Protein AF-A0A9D2JT00-F1 (afdb_monomer_lite)

Secondary structure (DSSP, 8-state):
-HHHHHHHHHHHHHHHHTTT-HHHHHHHHHH-HHHHHHHHHH--SHHHHHHHHHHHHHHHHHHHHHHHHHHHHHHHHHHHHHHHHHSHHHHHHHHHHHHSSSEEHHHHHHHTT--HHHHHHHHHHHHHTTSEEEEEETTEEEEEE-HHHHHHHHHHHTTSSS--S---HHHHHHHHHHHHHHGGGTTS-TT------S-S---------S--------HHHHHHHHHHHHT----

InterPro domains:
  IPR011991 ArsR-like helix-turn-helix domain [cd00090] (92-150)
  IPR036388 Winged helix-like DNA-binding domain superfamily [G3DSA:1.10.10.10] (82-151)
  IPR036390 Winged helix DNA-binding domain superfamily [SSF46785] (91-153)

Structure (mmCIF, N/CA/C/O backbone):
data_AF-A0A9D2JT00-F1
#
_entry.id   AF-A0A9D2JT00-F1
#
loop_
_atom_site.group_PDB
_atom_site.id
_atom_site.type_symbol
_atom_site.label_atom_id
_atom_site.label_alt_id
_atom_site.label_comp_id
_atom_site.label_asym_id
_atom_site.label_entity_id
_atom_site.label_seq_id
_atom_site.pdbx_PDB_ins_code
_atom_site.Cartn_x
_atom_site.Cartn_y
_atom_site.Cartn_z
_atom_site.occupancy
_atom_site.B_iso_or_equiv
_atom_site.auth_seq_id
_atom_site.auth_comp_id
_atom_site.auth_asym_id
_atom_site.auth_atom_id
_atom_site.pdbx_PDB_model_num
ATOM 1 N N . ASP A 1 1 ? 2.871 -7.002 -32.795 1.00 60.91 1 ASP A N 1
ATOM 2 C CA . ASP A 1 1 ? 2.691 -7.939 -31.663 1.00 60.91 1 ASP A CA 1
ATOM 3 C C . ASP A 1 1 ? 3.996 -8.416 -31.039 1.00 60.91 1 ASP A C 1
ATOM 5 O O . ASP A 1 1 ? 4.203 -8.125 -29.871 1.00 60.91 1 ASP A O 1
ATOM 9 N N . PHE A 1 2 ? 4.916 -9.043 -31.784 1.00 59.34 2 PHE A N 1
ATOM 10 C CA . PHE A 1 2 ? 6.193 -9.544 -31.235 1.00 59.34 2 PHE A CA 1
ATOM 11 C C . PHE A 1 2 ? 7.007 -8.492 -30.451 1.00 59.34 2 PHE A C 1
ATOM 13 O O . PHE A 1 2 ? 7.292 -8.692 -29.275 1.00 59.34 2 PHE A O 1
ATOM 20 N N . LEU A 1 3 ? 7.302 -7.334 -31.057 1.00 54.84 3 LEU A N 1
ATOM 21 C CA . LEU A 1 3 ? 8.053 -6.250 -30.399 1.00 54.84 3 LEU A CA 1
ATOM 22 C C . LEU A 1 3 ? 7.378 -5.746 -29.117 1.00 54.84 3 LEU A C 1
ATOM 24 O O . LEU A 1 3 ? 8.053 -5.416 -28.149 1.00 54.84 3 LEU A O 1
ATOM 28 N N . HIS A 1 4 ? 6.046 -5.717 -29.090 1.00 63.31 4 HIS A N 1
ATOM 29 C CA . HIS A 1 4 ? 5.298 -5.277 -27.918 1.00 63.31 4 HIS A CA 1
ATOM 30 C C . HIS A 1 4 ? 5.413 -6.291 -26.769 1.00 63.31 4 HIS A C 1
ATOM 32 O O . HIS A 1 4 ? 5.614 -5.898 -25.621 1.00 63.31 4 HIS A O 1
ATOM 38 N N . THR A 1 5 ? 5.317 -7.592 -27.059 1.00 67.50 5 THR A N 1
ATOM 39 C CA . THR A 1 5 ? 5.496 -8.655 -26.056 1.00 67.50 5 THR A CA 1
ATOM 40 C C . THR A 1 5 ? 6.910 -8.648 -25.487 1.00 67.50 5 THR A C 1
ATOM 42 O O . THR A 1 5 ? 7.077 -8.651 -24.270 1.00 67.50 5 THR A O 1
ATOM 45 N N . VAL A 1 6 ? 7.920 -8.541 -26.352 1.00 61.72 6 VAL A N 1
ATOM 46 C CA . VAL A 1 6 ? 9.323 -8.544 -25.924 1.00 61.72 6 VAL A CA 1
ATOM 47 C C . VAL A 1 6 ? 9.677 -7.280 -25.132 1.00 61.72 6 VAL A C 1
ATOM 49 O O . VAL A 1 6 ? 10.315 -7.370 -24.083 1.00 61.72 6 VAL A O 1
ATOM 52 N N . ASN A 1 7 ? 9.183 -6.106 -25.547 1.00 65.50 7 ASN A N 1
ATOM 53 C CA . ASN A 1 7 ? 9.337 -4.875 -24.765 1.00 65.50 7 ASN A CA 1
ATOM 54 C C . ASN A 1 7 ? 8.684 -4.998 -23.386 1.00 65.50 7 ASN A C 1
ATOM 56 O O . ASN A 1 7 ? 9.246 -4.538 -22.395 1.00 65.50 7 ASN A O 1
ATOM 60 N N . LYS A 1 8 ? 7.516 -5.641 -23.298 1.00 72.31 8 LYS A N 1
ATOM 61 C CA . LYS A 1 8 ? 6.810 -5.841 -22.030 1.00 72.31 8 LYS A CA 1
ATOM 62 C C . LYS A 1 8 ? 7.596 -6.739 -21.070 1.00 72.31 8 LYS A C 1
ATOM 64 O O . LYS A 1 8 ? 7.712 -6.390 -19.899 1.00 72.31 8 LYS A O 1
ATOM 69 N N . GLU A 1 9 ? 8.143 -7.855 -21.544 1.00 70.25 9 GLU A N 1
ATOM 70 C CA . GLU A 1 9 ? 8.966 -8.760 -20.724 1.00 70.25 9 GLU A CA 1
ATOM 71 C C . GLU A 1 9 ? 10.263 -8.090 -20.262 1.00 70.25 9 GLU A C 1
ATOM 73 O O . GLU A 1 9 ? 10.610 -8.147 -19.082 1.00 70.25 9 GLU A O 1
ATOM 78 N N . HIS A 1 10 ? 10.940 -7.373 -21.162 1.00 68.50 10 HIS A N 1
ATOM 79 C CA . HIS A 1 10 ? 12.164 -6.654 -20.820 1.00 68.50 10 HIS A CA 1
ATOM 80 C C . HIS A 1 10 ? 11.908 -5.527 -19.808 1.00 68.50 10 HIS A C 1
ATOM 82 O O . HIS A 1 10 ? 12.679 -5.354 -18.863 1.00 68.50 10 HIS A O 1
ATOM 88 N N . LEU A 1 11 ? 10.787 -4.807 -19.942 1.00 67.62 11 LEU A N 1
ATOM 89 C CA . LEU A 1 11 ? 10.364 -3.807 -18.963 1.00 67.62 11 LEU A CA 1
ATOM 90 C C . LEU A 1 11 ? 10.101 -4.431 -17.591 1.00 67.62 11 LEU A C 1
ATOM 92 O O . LEU A 1 11 ? 10.525 -3.855 -16.593 1.00 67.62 11 LEU A O 1
ATOM 96 N N . ILE A 1 12 ? 9.450 -5.597 -17.511 1.00 71.81 12 ILE A N 1
ATOM 97 C CA . ILE A 1 12 ? 9.218 -6.292 -16.232 1.00 71.81 12 ILE A CA 1
ATOM 98 C C . ILE A 1 12 ? 10.555 -6.603 -15.546 1.00 71.81 12 ILE A C 1
ATOM 100 O O . ILE A 1 12 ? 10.749 -6.170 -14.408 1.00 71.81 12 ILE A O 1
ATOM 104 N N . ASN A 1 13 ? 11.499 -7.218 -16.266 1.00 68.50 13 ASN A N 1
ATOM 105 C CA . ASN A 1 13 ? 12.828 -7.552 -15.740 1.00 68.50 13 ASN A CA 1
ATOM 106 C C . ASN A 1 13 ? 13.602 -6.308 -15.273 1.00 68.50 13 ASN A C 1
ATOM 108 O O . ASN A 1 13 ? 14.141 -6.283 -14.166 1.00 68.50 13 ASN A O 1
ATOM 112 N N . LEU A 1 14 ? 13.594 -5.230 -16.067 1.00 65.62 14 LEU A N 1
ATOM 113 C CA . LEU A 1 14 ? 14.205 -3.953 -15.676 1.00 65.62 14 LEU A CA 1
ATOM 114 C C . LEU A 1 14 ? 13.556 -3.366 -14.419 1.00 65.62 14 LEU A C 1
ATOM 116 O O . LEU A 1 14 ? 14.241 -2.762 -13.596 1.00 65.62 14 LEU A O 1
ATOM 120 N N . THR A 1 15 ? 12.240 -3.530 -14.253 1.00 67.25 15 THR A N 1
ATOM 121 C CA . THR A 1 15 ? 11.525 -3.001 -13.083 1.00 67.25 15 THR A CA 1
ATOM 122 C C . THR A 1 15 ? 11.839 -3.796 -11.811 1.00 67.25 15 THR A C 1
ATOM 124 O O . THR A 1 15 ? 11.839 -3.213 -10.724 1.00 67.25 15 THR A O 1
ATOM 127 N N . GLU A 1 16 ? 12.091 -5.101 -11.922 1.00 69.38 16 GLU A N 1
ATOM 128 C CA . GLU A 1 16 ? 12.477 -5.971 -10.802 1.00 69.38 16 GLU A CA 1
ATOM 129 C C . GLU A 1 16 ? 13.920 -5.702 -10.352 1.00 69.38 16 GLU A C 1
ATOM 131 O O . GLU A 1 16 ? 14.162 -5.489 -9.161 1.00 69.38 16 GLU A O 1
ATOM 136 N N . ASN A 1 17 ? 14.852 -5.565 -11.302 1.00 64.88 17 ASN A N 1
ATOM 137 C CA . ASN A 1 17 ? 16.257 -5.234 -11.025 1.00 64.88 17 ASN A CA 1
ATOM 138 C C . ASN A 1 17 ? 16.448 -3.792 -10.511 1.00 64.88 17 ASN A C 1
ATOM 140 O O . ASN A 1 17 ? 17.430 -3.478 -9.835 1.00 64.88 17 ASN A O 1
ATOM 144 N N . PHE A 1 18 ? 15.483 -2.900 -10.759 1.00 66.62 18 PHE A N 1
ATOM 145 C CA . PHE A 1 18 ? 15.552 -1.492 -10.352 1.00 66.62 18 PHE A CA 1
ATOM 146 C C . PHE A 1 18 ? 15.630 -1.280 -8.837 1.00 66.62 18 PHE A C 1
ATOM 148 O O . PHE A 1 18 ? 16.186 -0.281 -8.378 1.00 66.62 18 PHE A O 1
ATOM 155 N N . HIS A 1 19 ? 15.033 -2.174 -8.042 1.00 60.19 19 HIS A N 1
ATOM 156 C CA . HIS A 1 19 ? 14.960 -1.995 -6.588 1.00 60.19 19 HIS A CA 1
ATOM 157 C C . HIS A 1 19 ? 16.325 -2.070 -5.896 1.00 60.19 19 HIS A C 1
ATOM 159 O O . HIS A 1 19 ? 16.461 -1.560 -4.785 1.00 60.19 19 HIS A O 1
ATOM 165 N N . THR A 1 20 ? 17.332 -2.657 -6.543 1.00 64.56 20 THR A N 1
ATOM 166 C CA . THR A 1 20 ? 18.634 -2.925 -5.924 1.00 64.56 20 THR A CA 1
ATOM 167 C C . THR A 1 20 ? 19.754 -2.021 -6.439 1.00 64.56 20 THR A C 1
ATOM 169 O O . THR A 1 20 ? 20.689 -1.762 -5.682 1.00 64.56 20 THR A O 1
ATOM 172 N N . ASN A 1 21 ? 19.694 -1.494 -7.674 1.00 67.00 21 ASN A N 1
ATOM 173 C CA . ASN A 1 21 ? 20.822 -0.735 -8.233 1.00 67.00 21 ASN A CA 1
ATOM 174 C C . ASN A 1 21 ? 20.453 0.286 -9.335 1.00 67.00 21 ASN A C 1
ATOM 176 O O . ASN A 1 21 ? 20.594 0.028 -10.529 1.00 67.00 21 ASN A O 1
ATOM 180 N N . ILE A 1 22 ? 20.083 1.509 -8.936 1.00 63.66 22 ILE A N 1
ATOM 181 C CA . ILE A 1 22 ? 19.775 2.624 -9.861 1.00 63.66 22 ILE A CA 1
ATOM 182 C C . ILE A 1 22 ? 20.960 2.963 -10.787 1.00 63.66 22 ILE A C 1
ATOM 184 O O . ILE A 1 22 ? 20.756 3.349 -11.937 1.00 63.66 22 ILE A O 1
ATOM 188 N N . LYS A 1 23 ? 22.206 2.814 -10.311 1.00 64.50 23 LYS A N 1
ATOM 189 C CA . LYS A 1 23 ? 23.409 3.105 -11.112 1.00 64.50 23 LYS A CA 1
ATOM 190 C C . LYS A 1 23 ? 23.682 2.019 -12.159 1.00 64.50 23 LYS A C 1
ATOM 192 O O . LYS A 1 23 ? 24.171 2.337 -13.238 1.00 64.50 23 LYS A O 1
ATOM 197 N N . GLY A 1 24 ? 23.325 0.768 -11.862 1.00 62.81 24 GLY A N 1
ATOM 198 C CA . GLY A 1 24 ? 23.448 -0.367 -12.780 1.00 62.81 24 GLY A CA 1
ATOM 199 C C . GLY A 1 24 ? 22.493 -0.294 -13.970 1.00 62.81 24 GLY A C 1
ATOM 200 O O . GLY A 1 24 ? 22.832 -0.759 -15.049 1.00 62.81 24 GLY A O 1
ATOM 201 N N . LEU A 1 25 ? 21.349 0.376 -13.820 1.00 62.09 25 LEU A N 1
ATOM 202 C CA . LEU A 1 25 ? 20.333 0.445 -14.869 1.00 62.09 25 LEU A CA 1
ATOM 203 C C . LEU A 1 25 ? 20.826 1.117 -16.155 1.00 62.09 25 LEU A C 1
ATOM 205 O O . LEU A 1 25 ? 20.521 0.655 -17.246 1.00 62.09 25 LEU A O 1
ATOM 209 N N . ASN A 1 26 ? 21.574 2.217 -16.049 1.00 60.50 26 ASN A N 1
ATOM 210 C CA . ASN A 1 26 ? 22.057 2.913 -17.244 1.00 60.50 26 ASN A CA 1
ATOM 211 C C . ASN A 1 26 ? 23.082 2.046 -17.995 1.00 60.50 26 ASN A C 1
ATOM 213 O O . ASN A 1 26 ? 23.119 2.042 -19.220 1.00 60.50 26 ASN A O 1
ATOM 217 N N . VAL A 1 27 ? 23.852 1.248 -17.249 1.00 64.62 27 VAL A N 1
ATOM 218 C CA . VAL A 1 27 ? 24.787 0.260 -17.793 1.00 64.62 27 VAL A CA 1
ATOM 219 C C . VAL A 1 27 ? 24.024 -0.896 -18.442 1.00 64.62 27 VAL A C 1
ATOM 221 O O . VAL A 1 27 ? 24.349 -1.279 -19.554 1.00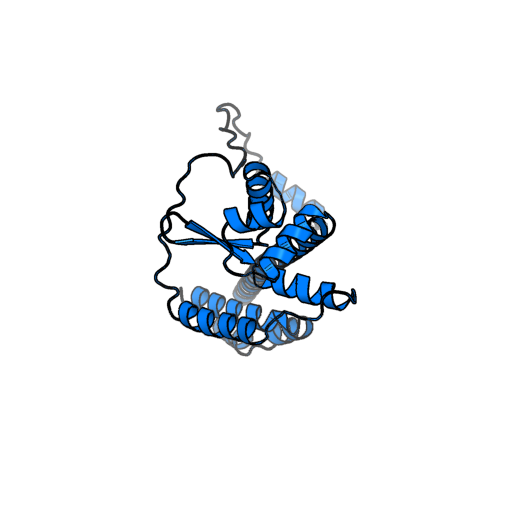 64.62 27 VAL A O 1
ATOM 224 N N . GLU A 1 28 ? 22.972 -1.414 -17.813 1.00 66.06 28 GLU A N 1
ATOM 225 C CA . GLU A 1 28 ? 22.178 -2.540 -18.324 1.00 66.06 28 GLU A CA 1
ATOM 226 C C . GLU A 1 28 ? 21.312 -2.146 -19.537 1.00 66.06 28 GLU A C 1
ATOM 228 O O . GLU A 1 28 ? 21.230 -2.888 -20.512 1.00 66.06 28 GLU A O 1
ATOM 233 N N . LEU A 1 29 ? 20.757 -0.930 -19.551 1.00 65.50 29 LEU A N 1
ATOM 234 C CA . LEU A 1 29 ? 20.039 -0.363 -20.699 1.00 65.50 29 LEU A CA 1
ATOM 235 C C . LEU A 1 29 ? 20.951 -0.092 -21.900 1.00 65.50 29 LEU A C 1
ATOM 237 O O . LEU A 1 29 ? 20.481 -0.131 -23.037 1.00 65.50 29 LEU A O 1
ATOM 241 N N . GLN A 1 30 ? 22.229 0.220 -21.665 1.00 64.62 30 GLN A N 1
ATOM 242 C CA . GLN A 1 30 ? 23.202 0.436 -22.740 1.00 64.62 30 GLN A CA 1
ATOM 243 C C . GLN A 1 30 ? 23.913 -0.848 -23.177 1.00 64.62 30 GLN A C 1
ATOM 245 O O . GLN A 1 30 ? 24.252 -0.961 -24.351 1.00 64.62 30 GLN A O 1
ATOM 250 N N . ASN A 1 31 ? 24.074 -1.822 -22.279 1.00 66.44 31 ASN A N 1
ATOM 251 C CA . ASN A 1 31 ? 24.839 -3.045 -22.527 1.00 66.44 31 ASN A CA 1
ATOM 252 C C . ASN A 1 31 ? 23.977 -4.297 -22.690 1.00 66.44 31 ASN A C 1
ATOM 254 O O . ASN A 1 31 ? 24.534 -5.388 -22.827 1.00 66.44 31 ASN A O 1
ATOM 258 N N . SER A 1 32 ? 22.643 -4.206 -22.649 1.00 75.44 32 SER A N 1
ATOM 259 C CA . SER A 1 32 ? 21.850 -5.401 -22.924 1.00 75.44 32 SER A CA 1
ATOM 260 C C . SER A 1 32 ? 22.099 -5.819 -24.373 1.00 75.44 32 SER A C 1
ATOM 262 O O . SER A 1 32 ? 21.774 -5.099 -25.319 1.00 75.44 32 SER A O 1
ATOM 264 N N . ALA A 1 33 ? 22.673 -7.013 -24.540 1.00 75.44 33 ALA A N 1
ATOM 265 C CA . ALA A 1 33 ? 22.895 -7.628 -25.847 1.00 75.44 33 ALA A CA 1
ATOM 266 C C . ALA A 1 33 ? 21.600 -7.673 -26.675 1.00 75.44 33 ALA A C 1
ATOM 268 O O . ALA A 1 33 ? 21.619 -7.663 -27.897 1.00 75.44 33 ALA A O 1
ATOM 269 N N . PHE A 1 34 ? 20.449 -7.670 -26.001 1.00 76.75 34 PHE A N 1
ATOM 270 C CA . PHE A 1 34 ? 19.147 -7.558 -26.630 1.00 76.75 34 PHE A CA 1
ATOM 271 C C . PHE A 1 34 ? 18.947 -6.228 -27.380 1.00 76.75 34 PHE A C 1
ATOM 273 O O . PHE A 1 34 ? 18.552 -6.241 -28.544 1.00 76.75 34 PHE A O 1
ATOM 280 N N . VAL A 1 35 ? 19.234 -5.087 -26.745 1.00 77.06 35 VAL A N 1
ATOM 281 C CA . VAL A 1 35 ? 19.047 -3.751 -27.335 1.00 77.06 35 VAL A CA 1
ATOM 282 C C . VAL A 1 35 ? 20.032 -3.519 -28.485 1.00 77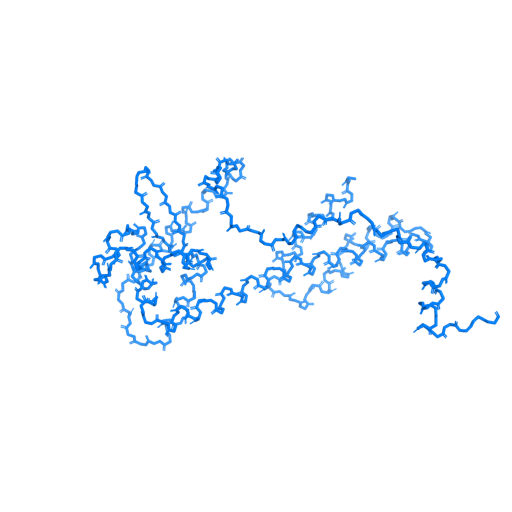.06 35 VAL A C 1
ATOM 284 O O . VAL A 1 35 ? 19.638 -2.971 -29.515 1.00 77.06 35 VAL A O 1
ATOM 287 N N . SER A 1 36 ? 21.278 -3.989 -28.358 1.00 80.56 36 SER A N 1
ATOM 288 C CA . SER A 1 36 ? 22.250 -3.931 -29.459 1.00 80.56 36 SER A CA 1
ATOM 289 C C . SER A 1 36 ? 21.839 -4.829 -30.629 1.00 80.56 36 SER A C 1
ATOM 291 O O . SER A 1 36 ? 21.768 -4.353 -31.756 1.00 80.56 36 SER A O 1
ATOM 293 N N . ASN A 1 37 ? 21.454 -6.084 -30.369 1.00 84.00 37 ASN A N 1
ATOM 294 C CA . ASN A 1 37 ? 21.051 -7.014 -31.428 1.00 84.00 37 ASN A CA 1
ATOM 295 C C . ASN A 1 37 ? 19.778 -6.547 -32.146 1.00 84.00 37 ASN A C 1
ATOM 297 O O . ASN A 1 37 ? 19.668 -6.672 -33.362 1.00 84.00 37 ASN A O 1
ATOM 301 N N . ALA A 1 38 ? 18.807 -5.992 -31.415 1.00 81.94 38 ALA A N 1
ATOM 302 C CA . ALA A 1 38 ? 17.607 -5.425 -32.021 1.00 81.94 38 ALA A CA 1
ATOM 303 C C . ALA A 1 38 ? 17.953 -4.233 -32.923 1.00 81.94 38 ALA A C 1
ATOM 305 O O . ALA A 1 38 ? 17.429 -4.130 -34.032 1.00 81.94 38 ALA A O 1
ATOM 306 N N . LYS A 1 39 ? 18.866 -3.360 -32.484 1.00 87.75 39 LYS A N 1
ATOM 307 C CA . LYS A 1 39 ? 19.349 -2.255 -33.310 1.00 87.75 39 LYS A CA 1
ATOM 308 C C . LYS A 1 39 ? 19.968 -2.771 -34.611 1.00 87.75 39 LYS A C 1
ATOM 310 O O . LYS A 1 39 ? 19.545 -2.335 -35.676 1.00 87.75 39 LYS A O 1
ATOM 315 N N . ASP A 1 40 ? 20.881 -3.735 -34.529 1.00 91.38 40 ASP A N 1
ATOM 316 C CA . ASP A 1 40 ? 21.593 -4.272 -35.698 1.00 91.38 40 ASP A CA 1
ATOM 317 C C . ASP A 1 40 ? 20.652 -4.958 -36.704 1.00 91.38 40 ASP A C 1
ATOM 319 O O . ASP A 1 40 ? 20.873 -4.908 -37.914 1.00 91.38 40 ASP A O 1
ATOM 323 N N . VAL A 1 41 ? 19.569 -5.577 -36.223 1.00 90.81 41 VAL A N 1
ATOM 324 C CA . VAL A 1 41 ? 18.574 -6.246 -37.076 1.00 90.81 41 VAL A CA 1
ATOM 325 C C . VAL A 1 41 ? 17.624 -5.252 -37.751 1.00 90.81 41 VAL A C 1
ATOM 327 O O . VAL A 1 41 ? 17.273 -5.431 -38.924 1.00 90.81 41 VAL A O 1
ATOM 330 N N . PHE A 1 42 ? 17.165 -4.231 -37.023 1.00 85.62 42 PHE A N 1
ATOM 331 C CA . PHE A 1 42 ? 16.070 -3.363 -37.471 1.00 85.62 42 PHE A CA 1
ATOM 332 C C . PHE A 1 42 ? 16.521 -2.019 -38.048 1.00 85.62 42 PHE A C 1
ATOM 334 O O . PHE A 1 42 ? 15.749 -1.406 -38.782 1.00 85.62 42 PHE A O 1
ATOM 341 N N . VAL A 1 43 ? 17.740 -1.561 -37.761 1.00 93.69 43 VAL A N 1
ATOM 342 C CA . VAL A 1 43 ? 18.244 -0.263 -38.221 1.00 93.69 43 VAL A CA 1
ATOM 343 C C . VAL A 1 43 ? 19.164 -0.450 -39.421 1.00 93.69 43 VAL A C 1
ATOM 345 O O . VAL A 1 43 ? 20.326 -0.817 -39.273 1.00 93.69 43 VAL A O 1
ATOM 348 N N . LYS A 1 44 ? 18.654 -0.180 -40.628 1.00 95.38 44 LYS A N 1
ATOM 349 C CA . LYS A 1 44 ? 19.436 -0.303 -41.874 1.00 95.38 44 LYS A CA 1
ATOM 350 C C . LYS A 1 44 ? 19.831 1.043 -42.464 1.00 95.38 44 LYS A C 1
ATOM 352 O O . LYS A 1 44 ? 20.777 1.124 -43.242 1.00 95.38 44 LYS A O 1
ATOM 357 N N . ASN A 1 45 ? 19.093 2.095 -42.128 1.00 96.12 45 ASN A N 1
ATOM 358 C CA . ASN A 1 45 ? 19.296 3.434 -42.662 1.00 96.12 45 ASN A CA 1
ATOM 359 C C . ASN A 1 45 ? 19.128 4.512 -41.571 1.00 96.12 45 ASN A C 1
ATOM 361 O O . ASN A 1 45 ? 18.735 4.241 -40.436 1.00 96.12 45 ASN A O 1
ATOM 365 N N . SER A 1 46 ? 19.414 5.768 -41.928 1.00 93.19 46 SER A N 1
ATOM 366 C CA . SER A 1 46 ? 19.323 6.909 -41.003 1.00 93.19 46 SER A CA 1
ATOM 367 C C . SER A 1 46 ? 17.899 7.180 -40.492 1.00 93.19 46 SER A C 1
ATOM 369 O O . SER A 1 46 ? 17.726 7.689 -39.384 1.00 93.19 46 SER A O 1
ATOM 371 N N . GLN A 1 47 ? 16.867 6.848 -41.270 1.00 90.00 47 GLN A N 1
ATOM 372 C CA . GLN A 1 47 ? 15.474 7.018 -40.857 1.00 90.00 47 GLN A CA 1
ATOM 373 C C . GLN A 1 47 ? 15.070 5.967 -39.813 1.00 90.00 47 GLN A C 1
ATOM 375 O O . GLN A 1 47 ? 14.444 6.326 -38.814 1.00 90.00 47 GLN A O 1
ATOM 380 N N . ASP A 1 48 ? 15.492 4.715 -39.989 1.00 88.12 48 ASP A N 1
ATOM 381 C CA . ASP A 1 48 ? 15.280 3.638 -39.019 1.00 88.12 48 ASP A CA 1
ATOM 382 C C . ASP A 1 48 ? 15.953 3.967 -37.679 1.00 88.12 48 ASP A C 1
ATOM 384 O O . ASP A 1 48 ? 15.365 3.735 -36.625 1.00 88.12 48 ASP A O 1
ATOM 388 N N . GLU A 1 49 ? 17.143 4.586 -37.700 1.00 89.25 49 GLU A N 1
ATOM 389 C CA . GLU A 1 49 ? 17.836 5.030 -36.481 1.00 89.25 49 GLU A CA 1
ATOM 390 C C . GLU A 1 49 ? 16.984 6.046 -35.709 1.00 89.25 49 GLU A C 1
ATOM 392 O O . GLU A 1 49 ? 16.828 5.926 -34.496 1.00 89.25 49 GLU A O 1
ATOM 397 N N . LYS A 1 50 ? 16.372 7.021 -36.395 1.00 81.06 50 LYS A N 1
ATOM 398 C CA . LYS A 1 50 ? 15.493 8.012 -35.747 1.00 81.06 50 LYS A CA 1
ATOM 399 C C . LYS A 1 50 ? 14.265 7.351 -35.114 1.00 81.06 50 LYS A C 1
ATOM 401 O O . LYS A 1 50 ? 13.913 7.688 -33.985 1.00 81.06 50 LYS A O 1
ATOM 406 N N . ILE A 1 51 ? 13.636 6.402 -35.813 1.00 82.88 51 ILE A N 1
ATOM 407 C CA . ILE A 1 51 ? 12.478 5.647 -35.301 1.00 82.88 51 ILE A CA 1
ATOM 408 C C . ILE A 1 51 ? 12.884 4.800 -34.089 1.00 82.88 51 ILE A C 1
ATOM 410 O O . ILE A 1 51 ? 12.182 4.789 -33.078 1.00 82.88 51 ILE A O 1
ATOM 414 N N . TYR A 1 52 ? 14.039 4.141 -34.157 1.00 85.94 52 TYR A N 1
ATOM 415 C CA . TYR A 1 52 ? 14.593 3.355 -33.060 1.00 85.94 52 TYR A CA 1
ATOM 416 C C . TYR A 1 52 ? 14.850 4.212 -31.811 1.00 85.94 52 TYR A C 1
ATOM 418 O O . TYR A 1 52 ? 14.426 3.845 -30.713 1.00 85.94 52 TYR A O 1
ATOM 426 N N . GLN A 1 53 ? 15.473 5.386 -31.966 1.00 81.69 53 GLN A N 1
ATOM 427 C CA . GLN A 1 53 ? 15.697 6.311 -30.850 1.00 81.69 53 GLN A CA 1
ATOM 428 C C . GLN A 1 53 ? 14.378 6.820 -30.250 1.00 81.69 53 GLN A C 1
ATOM 430 O O . GLN A 1 53 ? 14.261 6.912 -29.026 1.00 81.69 53 GLN A O 1
ATOM 435 N N . LEU A 1 54 ? 13.364 7.089 -31.081 1.00 77.19 54 LEU A N 1
ATOM 436 C CA . LEU A 1 54 ? 12.032 7.476 -30.610 1.00 77.19 54 LEU A CA 1
ATOM 437 C C . LEU A 1 54 ? 11.372 6.353 -29.794 1.00 77.19 54 LEU A C 1
ATOM 439 O O . LEU A 1 54 ? 10.864 6.609 -28.703 1.00 77.19 54 LEU A O 1
ATOM 443 N N . GLY A 1 55 ? 11.445 5.106 -30.269 1.00 82.50 55 GLY A N 1
ATOM 444 C CA . GLY A 1 55 ? 10.940 3.939 -29.538 1.00 82.50 55 GLY A CA 1
ATOM 445 C C . GLY A 1 55 ? 11.672 3.709 -28.212 1.00 82.50 55 GLY A C 1
ATOM 446 O O . GLY A 1 55 ? 11.039 3.431 -27.191 1.00 82.50 55 GLY A O 1
ATOM 447 N N . LYS A 1 56 ? 12.998 3.904 -28.184 1.00 80.94 56 LYS A N 1
ATOM 448 C CA . LYS A 1 56 ? 13.791 3.867 -26.945 1.00 80.94 56 LYS A CA 1
ATOM 449 C C . LYS A 1 56 ? 13.326 4.941 -25.958 1.00 80.94 56 LYS A C 1
ATOM 451 O O . LYS A 1 56 ? 13.159 4.651 -24.773 1.00 80.94 56 LYS A O 1
ATOM 456 N N . PHE A 1 57 ? 13.089 6.162 -26.434 1.00 77.75 57 PHE A N 1
ATOM 457 C CA . PHE A 1 57 ? 12.596 7.262 -25.605 1.00 77.75 57 PHE A CA 1
ATOM 458 C C . PHE A 1 57 ? 11.195 6.985 -25.039 1.00 77.75 57 PHE A C 1
ATOM 460 O O . PHE A 1 57 ? 10.954 7.211 -23.850 1.00 77.75 57 PHE A O 1
ATOM 467 N N . GLU A 1 58 ? 10.284 6.446 -25.852 1.00 79.88 58 GLU A N 1
ATOM 468 C CA . GLU A 1 58 ? 8.951 6.036 -25.405 1.00 79.88 58 GLU A CA 1
ATOM 469 C C . GLU A 1 58 ? 9.034 4.959 -24.313 1.00 79.88 58 GLU A C 1
ATOM 471 O O . GLU A 1 58 ? 8.428 5.113 -23.250 1.00 79.88 58 GLU A O 1
ATOM 476 N N . GLY A 1 59 ? 9.846 3.917 -24.522 1.00 79.81 59 GLY A N 1
ATOM 477 C CA . GLY A 1 59 ? 10.055 2.852 -23.538 1.00 79.81 59 GLY A CA 1
ATOM 478 C C . GLY A 1 59 ? 10.604 3.371 -22.205 1.00 79.81 59 GLY A C 1
ATOM 479 O O . GLY A 1 59 ? 10.084 3.021 -21.143 1.00 79.81 59 GLY A O 1
ATOM 480 N N . ILE A 1 60 ? 11.597 4.269 -22.247 1.00 80.56 60 ILE A N 1
ATOM 481 C CA . ILE A 1 60 ? 12.132 4.931 -21.045 1.00 80.56 60 ILE A CA 1
ATOM 482 C C . ILE A 1 60 ? 11.035 5.740 -20.346 1.00 80.56 60 ILE A C 1
ATOM 484 O O . ILE A 1 60 ? 10.873 5.633 -19.131 1.00 80.56 60 ILE A O 1
ATOM 488 N N . THR A 1 61 ? 10.252 6.518 -21.095 1.00 77.25 61 THR A N 1
ATOM 489 C CA . THR A 1 61 ? 9.182 7.357 -20.536 1.00 77.25 61 THR A CA 1
ATOM 490 C C . THR A 1 61 ? 8.118 6.510 -19.837 1.00 77.25 61 THR A C 1
ATOM 492 O O . THR A 1 61 ? 7.709 6.829 -18.718 1.00 77.25 61 THR A O 1
ATOM 495 N N . GLN A 1 62 ? 7.713 5.389 -20.439 1.00 80.50 62 GLN A N 1
ATOM 496 C CA . GLN A 1 62 ? 6.771 4.450 -19.826 1.00 80.50 62 GLN A CA 1
ATOM 497 C C . GLN A 1 62 ? 7.347 3.812 -18.552 1.00 80.50 62 GLN A C 1
ATOM 499 O O . GLN A 1 62 ? 6.664 3.770 -17.524 1.00 80.50 62 GLN A O 1
ATOM 504 N N . ALA A 1 63 ? 8.612 3.380 -18.578 1.00 80.50 63 ALA A N 1
ATOM 505 C CA . ALA A 1 63 ? 9.292 2.835 -17.403 1.00 80.50 63 ALA A CA 1
ATOM 506 C C . ALA A 1 63 ? 9.352 3.861 -16.257 1.00 80.50 63 ALA A C 1
ATOM 508 O O . ALA A 1 63 ? 8.971 3.560 -15.122 1.00 80.50 63 ALA A O 1
ATOM 509 N N . VAL A 1 64 ? 9.750 5.102 -16.558 1.00 82.06 64 VAL A N 1
ATOM 510 C CA . VAL A 1 64 ? 9.793 6.208 -15.589 1.00 82.06 64 VAL A CA 1
ATOM 511 C C . VAL A 1 64 ? 8.404 6.503 -15.030 1.00 82.06 64 VAL A C 1
ATOM 513 O O . VAL A 1 64 ? 8.270 6.689 -13.819 1.00 82.06 64 VAL A O 1
ATOM 516 N N . ALA A 1 65 ? 7.358 6.503 -15.858 1.00 78.44 65 ALA A N 1
ATOM 517 C CA . ALA A 1 65 ? 5.985 6.716 -15.405 1.00 78.44 65 ALA A CA 1
ATOM 518 C C . ALA A 1 65 ? 5.530 5.625 -14.416 1.00 78.44 65 ALA A C 1
ATOM 520 O O . ALA A 1 65 ? 4.967 5.937 -13.361 1.00 78.44 65 ALA A O 1
ATOM 521 N N . VAL A 1 66 ? 5.829 4.350 -14.699 1.00 80.00 66 VAL A N 1
ATOM 522 C CA . VAL A 1 66 ? 5.523 3.218 -13.803 1.00 80.00 66 VAL A CA 1
ATOM 523 C C . VAL A 1 66 ? 6.281 3.335 -12.478 1.00 80.00 66 VAL A C 1
ATOM 525 O O . VAL A 1 66 ? 5.684 3.182 -11.407 1.00 80.00 66 VAL A O 1
ATOM 528 N N . LEU A 1 67 ? 7.578 3.643 -12.526 1.00 81.44 67 LEU A N 1
ATOM 529 C CA . LEU A 1 67 ? 8.417 3.797 -11.335 1.00 81.44 67 LEU A CA 1
ATOM 530 C C . LEU A 1 67 ? 7.993 4.997 -10.487 1.00 81.44 67 LEU A C 1
ATOM 532 O O . LEU A 1 67 ? 7.899 4.889 -9.264 1.00 81.44 67 LEU A O 1
ATOM 536 N N . THR A 1 68 ? 7.669 6.119 -11.130 1.00 77.69 68 THR A N 1
ATOM 537 C CA . THR 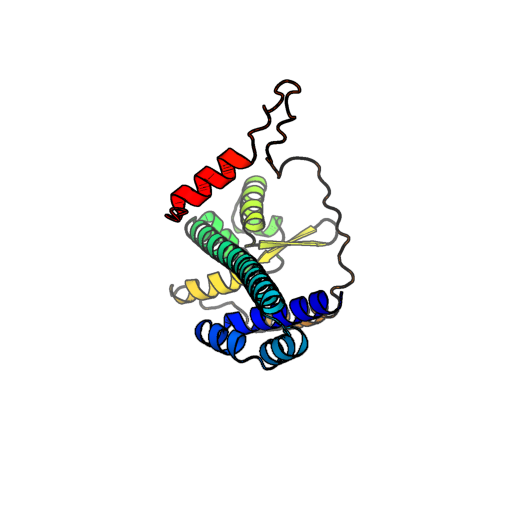A 1 68 ? 7.179 7.329 -10.458 1.00 77.69 68 THR A CA 1
ATOM 538 C C . THR A 1 68 ? 5.852 7.047 -9.770 1.00 77.69 68 THR A C 1
ATOM 540 O O . THR A 1 68 ? 5.715 7.338 -8.586 1.00 77.69 68 THR A O 1
ATOM 543 N N . LYS A 1 69 ? 4.909 6.372 -10.441 1.00 81.56 69 LYS A N 1
ATOM 544 C CA . LYS A 1 69 ? 3.636 5.963 -9.829 1.00 81.56 69 LYS A CA 1
ATOM 545 C C . LYS A 1 69 ? 3.850 5.092 -8.587 1.00 81.56 69 LYS A C 1
ATOM 547 O O . LYS A 1 69 ? 3.192 5.310 -7.569 1.00 81.56 69 LYS A O 1
ATOM 552 N N . ARG A 1 70 ? 4.796 4.142 -8.633 1.00 78.38 70 ARG A N 1
ATOM 553 C CA . ARG A 1 70 ? 5.159 3.316 -7.464 1.00 78.38 70 ARG A CA 1
ATOM 554 C C . ARG A 1 70 ? 5.761 4.156 -6.333 1.00 78.38 70 ARG A C 1
ATOM 556 O O . ARG A 1 70 ? 5.341 4.009 -5.185 1.00 78.38 70 ARG A O 1
ATOM 563 N N . ARG A 1 71 ? 6.698 5.058 -6.647 1.00 78.88 71 ARG A N 1
ATOM 564 C CA . ARG A 1 71 ? 7.378 5.914 -5.660 1.00 78.88 71 ARG A CA 1
ATOM 565 C C . ARG A 1 71 ? 6.428 6.920 -5.011 1.00 78.88 71 ARG A C 1
ATOM 567 O O . ARG A 1 71 ? 6.474 7.088 -3.795 1.00 78.88 71 ARG A O 1
ATOM 574 N N . CYS A 1 72 ? 5.532 7.529 -5.787 1.00 77.69 72 CYS A N 1
ATOM 575 C CA . CYS A 1 72 ? 4.482 8.410 -5.275 1.00 77.69 72 CYS A CA 1
ATOM 576 C C . CYS A 1 72 ? 3.572 7.666 -4.291 1.00 77.69 72 CYS A C 1
ATOM 578 O O . CYS A 1 72 ? 3.353 8.158 -3.188 1.00 77.69 72 CYS A O 1
ATOM 580 N N . GLY A 1 73 ? 3.127 6.450 -4.633 1.00 83.69 73 GLY A N 1
ATOM 581 C CA . GLY A 1 73 ? 2.319 5.634 -3.722 1.00 83.69 73 GLY A CA 1
ATOM 582 C C . GLY A 1 73 ? 3.052 5.270 -2.425 1.00 83.69 73 GLY A C 1
ATOM 583 O O . GLY A 1 73 ? 2.457 5.290 -1.352 1.00 83.69 73 GLY A O 1
ATOM 584 N N . GLN A 1 74 ? 4.355 4.982 -2.494 1.00 86.94 74 GLN A N 1
ATOM 585 C CA . GLN A 1 74 ? 5.163 4.695 -1.304 1.00 86.94 74 GLN A CA 1
ATOM 586 C C . GLN A 1 74 ? 5.367 5.932 -0.419 1.00 86.94 74 GLN A C 1
ATOM 588 O O . GLN A 1 74 ? 5.251 5.827 0.800 1.00 86.94 74 GLN A O 1
ATOM 593 N N . SER A 1 75 ? 5.635 7.096 -1.016 1.00 87.31 75 SER A N 1
ATOM 594 C CA . SER A 1 75 ? 5.790 8.353 -0.278 1.00 87.31 75 SER A CA 1
ATOM 595 C C . SER A 1 75 ? 4.479 8.780 0.387 1.00 87.31 75 SER A C 1
ATOM 597 O O . SER A 1 75 ? 4.478 9.107 1.573 1.00 87.31 75 SER A O 1
ATOM 599 N N . GLN A 1 76 ? 3.354 8.683 -0.329 1.00 91.75 76 GLN A N 1
ATOM 600 C CA . GLN A 1 76 ? 2.028 8.980 0.216 1.00 91.75 76 GLN A CA 1
ATOM 601 C C . GLN A 1 76 ? 1.662 8.033 1.367 1.00 91.75 76 GLN A C 1
ATOM 603 O O . GLN A 1 76 ? 1.132 8.480 2.385 1.00 91.75 76 GLN A O 1
ATOM 608 N N . PHE A 1 77 ? 1.983 6.741 1.238 1.00 94.19 77 PHE A N 1
ATOM 609 C CA . PHE A 1 77 ? 1.809 5.768 2.318 1.00 94.19 77 PHE A CA 1
ATOM 610 C C . PHE A 1 77 ? 2.633 6.146 3.554 1.00 94.19 77 PHE A C 1
ATOM 612 O O . PHE A 1 77 ? 2.085 6.198 4.650 1.00 94.19 77 PHE A O 1
ATOM 619 N N . GLN A 1 78 ? 3.925 6.451 3.390 1.00 93.12 78 GLN A N 1
ATOM 620 C CA . GLN A 1 78 ? 4.801 6.823 4.507 1.00 93.12 78 GLN A CA 1
ATOM 621 C C . GLN A 1 78 ? 4.301 8.073 5.237 1.00 93.12 78 GLN A C 1
ATOM 623 O O . GLN A 1 78 ? 4.240 8.062 6.463 1.00 93.12 78 GLN A O 1
ATOM 628 N N . GLN A 1 79 ? 3.885 9.105 4.497 1.00 94.44 79 GLN A N 1
ATOM 629 C CA . GLN A 1 79 ? 3.308 10.324 5.075 1.00 94.44 79 GLN A CA 1
ATOM 630 C C . GLN A 1 79 ? 1.992 10.045 5.813 1.00 94.44 79 GLN A C 1
ATOM 632 O O . GLN A 1 79 ? 1.771 10.534 6.918 1.00 94.44 79 GLN A O 1
ATOM 637 N N . SER A 1 80 ? 1.109 9.235 5.225 1.00 96.25 80 SER A N 1
ATOM 638 C CA . SER A 1 80 ? -0.161 8.872 5.867 1.00 96.25 80 SER A CA 1
ATOM 639 C C . SER A 1 80 ? 0.088 8.082 7.153 1.00 96.25 80 SER A C 1
ATOM 641 O O . SER A 1 80 ? -0.476 8.401 8.197 1.00 96.25 80 SER A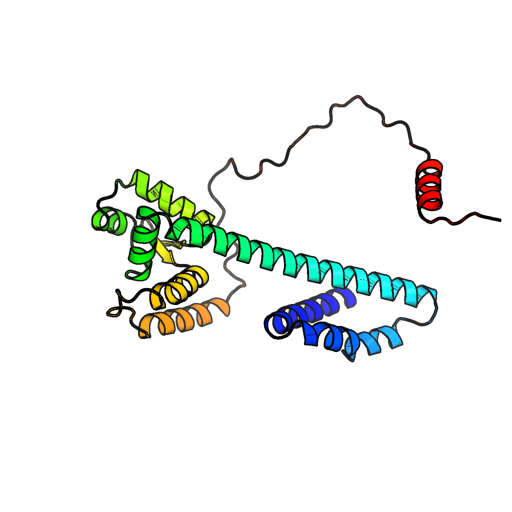 O 1
ATOM 643 N N . MET A 1 81 ? 0.996 7.106 7.106 1.00 96.06 81 MET A N 1
ATOM 644 C CA . MET A 1 81 ? 1.360 6.278 8.251 1.00 96.06 81 MET A CA 1
ATOM 645 C C . MET A 1 81 ? 2.015 7.101 9.367 1.00 96.06 81 MET A C 1
ATOM 647 O O . MET A 1 81 ? 1.639 6.940 10.527 1.00 96.06 81 MET A O 1
ATOM 651 N N . SER A 1 82 ? 2.927 8.028 9.048 1.00 94.94 82 SER A N 1
ATOM 652 C CA . SER A 1 82 ? 3.510 8.929 10.052 1.00 94.94 82 SER A CA 1
ATOM 653 C C . SER A 1 82 ? 2.448 9.809 10.711 1.00 94.94 82 SER A C 1
ATOM 655 O O . SER A 1 82 ? 2.458 9.976 11.929 1.00 94.94 82 SER A O 1
ATOM 657 N N . ASN A 1 83 ? 1.487 10.310 9.929 1.00 96.19 83 ASN A N 1
ATOM 658 C CA . ASN A 1 83 ? 0.386 11.122 10.444 1.00 96.19 83 ASN A CA 1
ATOM 659 C C . ASN A 1 83 ? -0.545 10.319 11.363 1.00 96.19 83 ASN A C 1
ATOM 661 O O . ASN A 1 83 ? -1.012 10.850 12.370 1.00 96.19 83 ASN A O 1
ATOM 665 N N . PHE A 1 84 ? -0.810 9.045 11.054 1.00 96.50 84 PHE A N 1
ATOM 666 C CA . PHE A 1 84 ? -1.612 8.182 11.925 1.00 96.50 84 PHE A CA 1
ATOM 667 C C . PHE A 1 84 ? -0.881 7.806 13.209 1.00 96.50 84 PHE A C 1
ATOM 669 O O . PHE A 1 84 ? -1.489 7.854 14.274 1.00 96.50 84 PHE A O 1
ATOM 676 N N . VAL A 1 85 ? 0.412 7.489 13.139 1.00 94.94 85 VAL A N 1
ATOM 677 C CA . VAL A 1 85 ? 1.213 7.182 14.335 1.00 94.94 85 VAL A CA 1
ATOM 678 C C . VAL A 1 85 ? 1.315 8.400 15.262 1.00 94.94 85 VAL A C 1
ATOM 680 O O . VAL A 1 85 ? 1.253 8.251 16.479 1.00 94.94 85 VAL A O 1
ATOM 683 N N . ALA A 1 86 ? 1.368 9.616 14.711 1.00 93.12 86 ALA A N 1
ATOM 684 C CA . ALA A 1 86 ? 1.340 10.847 15.502 1.00 93.12 86 ALA A CA 1
ATOM 685 C C . ALA A 1 86 ? 0.004 11.082 16.241 1.00 93.12 86 ALA A C 1
ATOM 687 O O . ALA A 1 86 ? -0.038 11.832 17.215 1.00 93.12 86 ALA A O 1
ATOM 688 N N . GLN A 1 87 ? -1.098 10.461 15.804 1.00 94.94 87 GLN A N 1
ATOM 689 C CA . GLN A 1 87 ? -2.404 10.579 16.454 1.00 94.94 87 GLN A CA 1
ATOM 690 C C . GLN A 1 87 ? -2.589 9.465 17.501 1.00 94.94 87 GLN A C 1
ATOM 692 O O . GLN A 1 87 ? -2.756 8.307 17.114 1.00 94.94 87 GLN A O 1
ATOM 697 N N . PRO A 1 88 ? -2.697 9.772 18.812 1.00 94.12 88 PRO A N 1
ATOM 698 C CA . PRO A 1 88 ? -2.700 8.754 19.871 1.00 94.12 88 PRO A CA 1
ATOM 699 C C . PRO A 1 88 ? -3.755 7.657 19.689 1.00 94.12 88 PRO A C 1
ATOM 701 O O . PRO A 1 88 ? -3.467 6.475 19.845 1.00 94.12 88 PRO A O 1
ATOM 704 N N . VAL A 1 89 ? -4.974 8.037 19.296 1.00 95.44 89 VAL A N 1
ATOM 705 C CA . VAL A 1 89 ? -6.085 7.090 19.113 1.00 95.44 89 VAL A CA 1
ATOM 706 C C . VAL A 1 89 ? -5.875 6.190 17.890 1.00 95.44 89 VAL A C 1
ATOM 708 O O . VAL A 1 89 ? -6.213 5.012 17.932 1.00 95.44 89 VAL A O 1
ATOM 711 N N . MET A 1 90 ? -5.322 6.720 16.794 1.00 97.25 90 MET A N 1
ATOM 712 C CA . MET A 1 90 ? -5.013 5.907 15.610 1.00 97.25 90 MET A CA 1
ATOM 713 C C . MET A 1 90 ? -3.852 4.963 15.890 1.00 97.25 90 MET A C 1
ATOM 715 O O . MET A 1 90 ? -3.917 3.793 15.521 1.00 97.25 90 MET A O 1
ATOM 719 N N . ASN A 1 91 ? -2.836 5.453 16.599 1.00 95.69 91 ASN A N 1
ATOM 720 C CA . ASN A 1 91 ? -1.699 4.648 17.004 1.00 95.69 91 ASN A CA 1
ATOM 721 C C . ASN A 1 91 ? -2.125 3.475 17.901 1.00 95.69 91 ASN A C 1
ATOM 723 O O . ASN A 1 91 ? -1.737 2.339 17.656 1.00 95.69 91 ASN A O 1
ATOM 727 N N . GLN A 1 92 ? -3.014 3.713 18.872 1.00 95.44 92 GLN A N 1
ATOM 728 C CA . GLN A 1 92 ? -3.590 2.649 19.707 1.00 95.44 92 GLN A CA 1
ATOM 729 C C . GLN A 1 92 ? -4.331 1.584 18.885 1.00 95.44 92 GLN A C 1
ATOM 731 O O . GLN A 1 92 ? -4.175 0.394 19.148 1.00 95.44 92 GLN A O 1
ATOM 736 N N . ILE A 1 93 ? -5.107 1.986 17.870 1.00 97.69 93 ILE A N 1
ATOM 737 C CA . ILE A 1 93 ? -5.778 1.039 16.963 1.00 97.69 93 ILE A CA 1
ATOM 738 C C . ILE A 1 93 ? -4.747 0.215 16.183 1.00 97.69 93 ILE A C 1
ATOM 740 O O . ILE A 1 93 ? -4.882 -1.005 16.101 1.00 97.69 93 ILE A O 1
ATOM 744 N N . LEU A 1 94 ? -3.722 0.864 15.626 1.00 97.12 94 LEU A N 1
ATOM 745 C CA . LEU A 1 94 ? -2.670 0.205 14.851 1.00 97.12 94 LEU A CA 1
ATOM 746 C C . LEU A 1 94 ? -1.892 -0.812 15.696 1.00 97.12 94 LEU A C 1
ATOM 748 O O . LEU A 1 94 ? -1.763 -1.958 15.267 1.00 97.12 94 LEU A O 1
ATOM 752 N N . HIS A 1 95 ? -1.454 -0.438 16.903 1.00 95.19 95 HIS A N 1
ATOM 753 C CA . HIS A 1 95 ? -0.784 -1.356 17.832 1.00 95.19 95 HIS A CA 1
ATOM 754 C C . HIS A 1 95 ? -1.692 -2.520 18.237 1.00 95.19 95 HIS A C 1
ATOM 756 O O . HIS A 1 95 ? -1.266 -3.671 18.216 1.00 95.19 95 HIS A O 1
ATOM 762 N N . PHE A 1 96 ? -2.970 -2.261 18.523 1.00 96.44 96 PHE A N 1
ATOM 763 C CA . PHE A 1 96 ? -3.898 -3.327 18.896 1.00 96.44 96 PHE A CA 1
ATOM 764 C C . PHE A 1 96 ? -4.085 -4.362 17.773 1.00 96.44 96 PHE A C 1
ATOM 766 O O . PHE A 1 96 ? -4.096 -5.564 18.033 1.00 96.44 96 PHE A O 1
ATOM 773 N N . ILE A 1 97 ? -4.204 -3.922 16.514 1.00 97.19 97 ILE A N 1
ATOM 774 C CA . ILE A 1 97 ? -4.290 -4.836 15.357 1.00 97.19 97 ILE A CA 1
ATOM 775 C C . ILE A 1 97 ? -2.939 -5.534 15.113 1.00 97.19 97 ILE A C 1
ATOM 777 O O . ILE A 1 97 ? -2.909 -6.696 14.705 1.00 97.19 97 ILE A O 1
ATOM 781 N N . TYR A 1 98 ? -1.818 -4.857 15.379 1.00 95.75 98 TYR A N 1
ATOM 782 C CA . TYR A 1 98 ? -0.481 -5.444 15.279 1.00 95.75 98 TYR A CA 1
ATOM 783 C C . TYR A 1 98 ? -0.299 -6.632 16.234 1.00 95.75 98 TYR A C 1
ATOM 785 O O . TYR A 1 98 ? 0.124 -7.705 15.790 1.00 95.75 98 TYR A O 1
ATOM 793 N N . GLU A 1 99 ? -0.684 -6.459 17.502 1.00 94.06 99 GLU A N 1
ATOM 794 C CA . GLU A 1 99 ? -0.636 -7.484 18.557 1.00 94.06 99 GLU A CA 1
ATOM 795 C C . GLU A 1 99 ? -1.695 -8.583 18.377 1.00 94.06 99 GLU A C 1
ATOM 797 O O . GLU A 1 99 ? -1.501 -9.735 18.783 1.00 94.06 99 GLU A O 1
ATOM 802 N N . HIS A 1 100 ? -2.832 -8.247 17.765 1.00 96.25 100 HIS A N 1
ATOM 803 C CA . HIS A 1 100 ? -3.958 -9.154 17.563 1.00 96.25 100 HIS A CA 1
ATOM 804 C C . HIS A 1 100 ? -4.370 -9.211 16.087 1.00 96.25 100 HIS A C 1
ATOM 806 O O . HIS A 1 100 ? -5.356 -8.586 15.691 1.00 96.25 100 HIS A O 1
ATOM 812 N N . PRO A 1 101 ? -3.658 -9.993 15.257 1.00 95.69 101 PRO A N 1
ATOM 813 C CA . PRO A 1 101 ? -4.052 -10.200 13.870 1.00 95.69 101 PRO A CA 1
ATOM 814 C C . PRO A 1 101 ? -5.433 -10.845 13.742 1.00 95.69 101 PRO A C 1
ATOM 816 O O . PRO A 1 101 ? -5.850 -11.626 14.602 1.00 95.69 101 PRO A O 1
ATOM 819 N N . ASN A 1 102 ? -6.106 -10.593 12.615 1.00 96.44 102 ASN A N 1
ATOM 820 C CA . ASN A 1 102 ? -7.437 -11.128 12.314 1.00 96.44 102 ASN A CA 1
ATOM 821 C C . ASN A 1 102 ? -8.445 -10.817 13.429 1.00 96.44 102 ASN A C 1
ATOM 823 O O . ASN A 1 102 ? -9.192 -11.684 13.889 1.00 96.44 102 ASN A O 1
ATOM 827 N N . VAL A 1 103 ? -8.456 -9.571 13.898 1.00 97.69 103 VAL A N 1
ATOM 828 C CA . VAL A 1 103 ? -9.327 -9.149 14.994 1.00 97.69 103 VAL A CA 1
ATOM 829 C C . VAL A 1 103 ? -10.651 -8.594 14.474 1.00 97.69 103 VAL A C 1
ATOM 831 O O . VAL A 1 103 ? -10.717 -7.949 13.431 1.00 97.69 103 VAL A O 1
ATOM 834 N N . GLN A 1 104 ? -11.739 -8.864 15.197 1.00 98.25 104 GLN A N 1
ATOM 835 C CA . GLN A 1 104 ? -13.076 -8.378 14.851 1.00 98.25 104 GLN A CA 1
ATOM 836 C C . GLN A 1 104 ? -13.319 -6.953 15.357 1.00 98.25 104 GLN A C 1
ATOM 838 O O . GLN A 1 104 ? -12.887 -6.598 16.455 1.00 98.25 104 GLN A O 1
ATOM 843 N N . HIS A 1 105 ? -14.149 -6.192 14.631 1.00 97.75 105 HIS A N 1
ATOM 844 C CA . HIS A 1 105 ? -14.538 -4.811 14.981 1.00 97.75 105 HIS A CA 1
ATOM 845 C C . HIS A 1 105 ? -14.974 -4.651 16.442 1.00 97.75 105 HIS A C 1
ATOM 847 O O . HIS A 1 105 ? -14.523 -3.754 17.149 1.00 97.75 105 HIS A O 1
ATOM 853 N N . LYS A 1 106 ? -15.844 -5.559 16.910 1.00 97.69 106 LYS A N 1
ATOM 854 C CA . LYS A 1 106 ? -16.401 -5.537 18.270 1.00 97.69 106 LYS A CA 1
ATOM 855 C C . LYS A 1 106 ? -15.309 -5.654 19.335 1.00 97.69 106 LYS A C 1
ATOM 857 O O . LYS A 1 106 ? -15.408 -5.007 20.371 1.00 97.69 106 LYS A O 1
ATOM 862 N N . ARG A 1 107 ? -14.279 -6.465 19.076 1.00 98.12 107 ARG A N 1
ATOM 863 C CA . ARG A 1 107 ? -13.173 -6.688 20.012 1.00 98.12 107 ARG A CA 1
ATOM 864 C C . ARG A 1 107 ? -12.269 -5.460 20.094 1.00 98.12 107 ARG A C 1
ATOM 866 O O . ARG A 1 107 ? -11.962 -5.043 21.199 1.00 98.12 107 ARG A O 1
ATOM 873 N N . ILE A 1 108 ? -11.948 -4.835 18.959 1.00 98.06 108 ILE A N 1
ATOM 874 C CA . ILE A 1 108 ? -11.185 -3.575 18.933 1.00 98.06 108 ILE A CA 1
ATOM 875 C C . ILE A 1 108 ? -11.931 -2.477 19.709 1.00 98.06 108 ILE A C 1
ATOM 877 O O . ILE A 1 108 ? -11.352 -1.819 20.569 1.00 98.06 108 ILE A O 1
ATOM 881 N N . ALA A 1 109 ? -13.233 -2.310 19.450 1.00 98.12 109 ALA A N 1
ATOM 882 C CA . ALA A 1 109 ? -14.049 -1.290 20.110 1.00 98.12 109 ALA A CA 1
ATOM 883 C C . ALA A 1 109 ? -14.108 -1.485 21.632 1.00 98.12 109 ALA A C 1
ATOM 885 O O . ALA A 1 109 ? -13.973 -0.517 22.378 1.00 98.12 109 ALA A O 1
ATOM 886 N N . ALA A 1 110 ? -14.283 -2.732 22.082 1.00 98.06 110 ALA A N 1
ATOM 887 C CA . ALA A 1 110 ? -14.323 -3.069 23.500 1.00 98.06 110 ALA A CA 1
ATOM 888 C C . ALA A 1 110 ? -12.968 -2.838 24.183 1.00 98.06 110 ALA A C 1
ATOM 890 O O . ALA A 1 110 ? -12.922 -2.211 25.237 1.00 98.06 110 ALA A O 1
ATOM 891 N N . SER A 1 111 ? -11.870 -3.294 23.574 1.00 97.31 111 SER A N 1
ATOM 892 C CA . SER A 1 111 ? -10.529 -3.178 24.157 1.00 97.31 111 SER A CA 1
ATOM 893 C C . SER A 1 111 ? -10.039 -1.735 24.269 1.00 97.31 111 SER A C 1
ATOM 895 O O . SER A 1 111 ? -9.369 -1.402 25.238 1.00 97.31 111 SER A O 1
ATOM 897 N N . LEU A 1 112 ? -10.402 -0.871 23.319 1.00 95.81 112 LEU A N 1
ATOM 898 C CA . LEU A 1 112 ? -10.015 0.544 23.331 1.00 95.81 112 LEU A CA 1
ATOM 899 C C . LEU A 1 112 ? -11.061 1.456 23.994 1.00 95.81 112 LEU A C 1
ATOM 901 O O . LEU A 1 112 ? -10.908 2.675 23.977 1.00 95.81 112 LEU A O 1
ATOM 905 N N . ASN A 1 113 ? -12.143 0.889 24.542 1.00 97.31 113 ASN A N 1
ATOM 906 C CA . ASN A 1 113 ? -13.283 1.626 25.098 1.00 97.31 113 ASN A CA 1
ATOM 907 C C . ASN A 1 113 ? -13.827 2.715 24.142 1.00 97.31 113 ASN A C 1
ATOM 909 O O . ASN A 1 113 ? -14.104 3.854 24.527 1.00 97.31 113 ASN A O 1
ATOM 913 N N . MET A 1 114 ? -13.952 2.374 22.856 1.00 96.62 114 MET A N 1
ATOM 914 C CA . MET A 1 114 ? -14.377 3.294 21.800 1.00 96.62 114 MET A CA 1
ATOM 915 C C . MET A 1 114 ? -15.798 2.999 21.325 1.00 96.62 114 MET A C 1
ATOM 917 O O . MET A 1 114 ? -16.204 1.850 21.154 1.00 96.62 114 MET A O 1
ATOM 921 N N . LYS A 1 115 ? -16.547 4.055 20.988 1.00 97.81 115 LYS A N 1
ATOM 922 C CA . LYS A 1 115 ? -17.840 3.911 20.304 1.00 97.81 115 LYS A CA 1
ATOM 923 C C . LYS A 1 115 ? -17.638 3.260 18.931 1.00 97.81 115 LYS A C 1
ATOM 925 O O . LYS A 1 115 ? -16.784 3.691 18.154 1.00 97.81 115 LYS A O 1
ATOM 930 N N . ALA A 1 116 ? -18.481 2.281 18.595 1.00 96.94 116 ALA A N 1
ATOM 931 C CA . ALA A 1 116 ? -18.375 1.512 17.350 1.00 96.94 116 ALA A CA 1
ATOM 932 C C . ALA A 1 116 ? -18.387 2.391 16.082 1.00 96.94 116 ALA A C 1
ATOM 934 O O . ALA A 1 116 ? -17.642 2.113 15.140 1.00 96.94 116 ALA A O 1
ATOM 935 N N . ASN A 1 117 ? -19.175 3.473 16.074 1.00 97.56 117 ASN A N 1
ATOM 936 C CA . ASN A 1 117 ? -19.239 4.419 14.954 1.00 97.56 117 ASN A CA 1
ATOM 937 C C . ASN A 1 117 ? -17.915 5.177 14.776 1.00 97.56 117 ASN A C 1
ATOM 939 O O . ASN A 1 117 ? -17.400 5.270 13.665 1.00 97.56 117 ASN A O 1
ATOM 943 N N . SER A 1 118 ? -17.326 5.658 15.874 1.00 97.81 118 SER A N 1
ATOM 944 C CA . SER A 1 118 ? -16.036 6.356 15.856 1.00 97.81 118 SER A CA 1
ATOM 945 C C . SER A 1 118 ? -14.898 5.436 15.416 1.00 97.81 118 SER A C 1
ATOM 947 O O . SER A 1 118 ? -14.029 5.862 14.658 1.00 97.81 118 SER A O 1
ATOM 949 N N . LEU A 1 119 ? -14.916 4.170 15.847 1.00 98.06 119 LEU A N 1
ATOM 950 C CA . LEU A 1 119 ? -13.948 3.179 15.385 1.00 98.06 119 LEU A CA 1
ATOM 951 C C . LEU A 1 119 ? -14.103 2.900 13.884 1.00 98.06 119 LEU A C 1
ATOM 953 O O . LEU A 1 119 ? -13.104 2.837 13.178 1.00 98.06 119 LEU A O 1
ATOM 957 N N . THR A 1 120 ? -15.338 2.772 13.389 1.00 98.19 120 THR A N 1
ATOM 958 C CA . THR A 1 120 ? -15.613 2.527 11.960 1.00 98.19 120 THR A CA 1
ATOM 959 C C . THR A 1 120 ? -15.023 3.630 11.093 1.00 98.19 120 THR A C 1
ATOM 961 O O . THR A 1 120 ? -14.325 3.338 10.128 1.00 98.19 120 THR A O 1
ATOM 964 N N . TYR A 1 121 ? -15.241 4.891 11.477 1.00 98.19 121 TYR A N 1
ATOM 965 C CA . TYR A 1 121 ? -14.662 6.038 10.782 1.00 98.19 121 TYR A CA 1
ATOM 966 C C . TYR A 1 121 ? -13.131 5.950 10.708 1.00 98.19 121 TYR A C 1
ATOM 968 O O . TYR A 1 121 ? -12.551 6.066 9.634 1.00 98.19 121 TYR A O 1
ATOM 976 N N . ARG A 1 122 ? -12.476 5.671 11.839 1.00 98.25 122 ARG A N 1
ATOM 977 C CA . ARG A 1 122 ? -11.011 5.595 11.920 1.00 98.25 122 ARG A CA 1
ATOM 978 C C . ARG A 1 122 ? -10.425 4.422 11.141 1.00 98.25 122 ARG A C 1
ATOM 980 O O . ARG A 1 122 ? -9.453 4.593 10.418 1.00 98.25 122 ARG A O 1
ATOM 987 N N . ILE A 1 123 ? -11.033 3.245 11.257 1.00 98.06 123 ILE A N 1
ATOM 988 C CA . ILE A 1 123 ? -10.625 2.058 10.502 1.00 98.06 123 ILE A CA 1
ATOM 989 C C . ILE A 1 123 ? -10.775 2.301 8.999 1.00 98.06 123 ILE A C 1
ATOM 991 O O . ILE A 1 123 ? -9.876 1.939 8.251 1.00 98.06 123 ILE A O 1
ATOM 995 N N . ASN A 1 124 ? -11.849 2.958 8.553 1.00 98.25 124 ASN A N 1
ATOM 996 C CA . ASN A 1 124 ? -12.010 3.301 7.140 1.00 98.25 124 ASN A CA 1
ATOM 997 C C . ASN A 1 124 ? -10.876 4.209 6.643 1.00 98.25 124 ASN A C 1
ATOM 999 O O . ASN A 1 124 ? -10.330 3.934 5.583 1.00 98.25 124 ASN A O 1
ATOM 1003 N N . GLN A 1 125 ? -10.438 5.196 7.435 1.00 98.00 125 GLN A N 1
ATOM 1004 C CA . GLN A 1 125 ? -9.268 6.017 7.085 1.00 98.00 125 GLN A CA 1
ATOM 1005 C C . GLN A 1 125 ? -7.980 5.184 6.965 1.00 98.00 125 GLN A C 1
ATOM 1007 O O . GLN A 1 125 ? -7.186 5.398 6.051 1.00 98.00 125 GLN A O 1
ATOM 1012 N N . LEU A 1 126 ? -7.780 4.206 7.857 1.00 97.88 126 LEU A N 1
ATOM 1013 C CA . LEU A 1 126 ? -6.631 3.294 7.791 1.00 97.88 126 LEU A CA 1
ATOM 1014 C C . LEU A 1 126 ? -6.697 2.360 6.570 1.00 97.88 126 LEU A C 1
ATOM 1016 O O . LEU A 1 126 ? -5.660 2.046 5.989 1.00 97.88 126 LEU A O 1
ATOM 1020 N N . ILE A 1 127 ? -7.893 1.926 6.168 1.00 97.56 127 ILE A N 1
ATOM 1021 C CA . ILE A 1 127 ? -8.106 1.100 4.969 1.00 97.56 127 ILE A CA 1
ATOM 1022 C C . ILE A 1 127 ? -7.857 1.921 3.703 1.00 97.56 127 ILE A C 1
ATOM 1024 O O . ILE A 1 127 ? -7.137 1.471 2.815 1.00 97.56 127 ILE A O 1
ATOM 1028 N N . GLU A 1 128 ? -8.408 3.134 3.625 1.00 96.50 128 GLU A N 1
ATOM 1029 C CA . GLU A 1 128 ? -8.232 4.051 2.490 1.00 96.50 128 GLU A CA 1
ATOM 1030 C C . GLU A 1 128 ? -6.756 4.394 2.253 1.00 96.50 128 GLU A C 1
ATOM 1032 O O . GLU A 1 128 ? -6.314 4.495 1.109 1.00 96.50 128 GLU A O 1
ATOM 1037 N N . ALA A 1 129 ? -5.970 4.501 3.325 1.00 96.19 129 ALA A N 1
ATOM 1038 C CA . ALA A 1 129 ? -4.529 4.717 3.251 1.00 96.19 129 ALA A CA 1
ATOM 1039 C C . ALA A 1 129 ? -3.704 3.444 2.968 1.00 96.19 129 ALA A C 1
ATOM 1041 O O . ALA A 1 129 ? -2.482 3.525 2.819 1.00 96.19 129 ALA A O 1
ATOM 1042 N N . GLY A 1 130 ? -4.334 2.267 2.904 1.00 96.12 130 GLY A N 1
ATOM 1043 C CA . GLY A 1 130 ? -3.651 0.987 2.696 1.00 96.12 130 GLY A CA 1
ATOM 1044 C C . GLY A 1 130 ? -2.835 0.512 3.903 1.00 96.12 130 GLY A C 1
ATOM 1045 O O . GLY A 1 130 ? -1.844 -0.204 3.737 1.00 96.12 130 GLY A O 1
ATOM 1046 N N . CYS A 1 131 ? -3.212 0.923 5.117 1.00 97.25 131 CYS A N 1
ATOM 1047 C CA . CYS A 1 131 ? -2.560 0.497 6.356 1.00 97.25 131 CYS A CA 1
ATOM 1048 C C . CYS A 1 131 ? -3.171 -0.785 6.943 1.00 97.25 131 CYS A C 1
ATOM 1050 O O . CYS A 1 131 ? -2.468 -1.591 7.555 1.00 97.25 131 CYS A O 1
ATOM 1052 N N . VAL A 1 132 ? -4.477 -0.982 6.743 1.00 98.00 132 VAL A N 1
ATOM 1053 C CA . VAL A 1 132 ? -5.252 -2.120 7.259 1.00 98.00 132 VAL A CA 1
ATOM 1054 C C . VAL A 1 132 ? -5.969 -2.817 6.103 1.00 98.00 132 VAL A C 1
ATOM 1056 O O . VAL A 1 132 ? -6.660 -2.168 5.322 1.00 98.00 132 VAL A O 1
ATOM 1059 N N . ASP A 1 133 ? -5.844 -4.139 6.037 1.00 97.94 133 ASP A N 1
ATOM 1060 C CA . ASP A 1 133 ? -6.631 -5.011 5.168 1.00 97.94 133 ASP A CA 1
ATOM 1061 C C . ASP A 1 133 ? -7.898 -5.488 5.897 1.00 97.94 133 ASP A C 1
ATOM 1063 O O . ASP A 1 133 ? -7.911 -5.694 7.116 1.00 97.94 133 ASP A O 1
ATOM 1067 N N . VAL A 1 134 ? -8.978 -5.690 5.135 1.00 97.88 134 VAL A N 1
ATOM 1068 C CA . VAL A 1 134 ? -10.251 -6.217 5.647 1.00 97.88 134 VAL A CA 1
ATOM 1069 C C . VAL A 1 134 ? -10.590 -7.530 4.973 1.00 97.88 134 VAL A C 1
ATOM 1071 O O . VAL A 1 134 ? -10.721 -7.603 3.752 1.00 97.88 134 VAL A O 1
ATOM 1074 N N . TYR A 1 135 ? -10.863 -8.537 5.791 1.00 96.50 135 TYR A N 1
ATOM 1075 C CA . TYR A 1 135 ? -11.346 -9.839 5.357 1.00 96.50 135 TYR A CA 1
ATOM 1076 C C . TYR A 1 135 ? -12.780 -10.034 5.836 1.00 96.50 135 TYR A C 1
ATOM 1078 O O . TYR A 1 135 ? -13.130 -9.686 6.964 1.00 96.50 135 TYR A O 1
ATOM 1086 N N . SER A 1 136 ? -13.636 -10.582 4.976 1.00 96.56 136 SER A N 1
ATOM 1087 C CA . SER A 1 136 ? -15.025 -10.890 5.326 1.00 96.56 136 SER A CA 1
ATOM 1088 C C . SER A 1 136 ? -15.242 -12.395 5.283 1.00 96.56 136 SER A C 1
ATOM 1090 O O . SER A 1 136 ? -14.991 -13.025 4.260 1.00 96.56 136 SER A O 1
ATOM 1092 N N . GLN A 1 137 ? -15.743 -12.961 6.379 1.00 96.25 137 GLN A N 1
ATOM 1093 C CA . GLN A 1 137 ? -16.125 -14.369 6.465 1.00 96.25 137 GLN A CA 1
ATOM 1094 C C . GLN A 1 137 ? -17.585 -14.445 6.918 1.00 96.25 137 GLN A C 1
ATOM 1096 O O . GLN A 1 137 ? -17.922 -14.273 8.094 1.00 96.25 137 GLN A O 1
ATOM 1101 N N . GLY A 1 138 ? -18.483 -14.635 5.949 1.00 96.12 138 GLY A N 1
ATOM 1102 C CA . GLY A 1 138 ? -19.925 -14.575 6.175 1.00 96.12 138 GLY A CA 1
ATOM 1103 C C . GLY A 1 138 ? -20.370 -13.184 6.634 1.00 96.12 138 GLY A C 1
ATOM 1104 O O . GLY A 1 138 ? -20.250 -12.210 5.896 1.00 96.12 138 GLY A O 1
ATOM 1105 N N . LYS A 1 139 ? -20.902 -13.094 7.858 1.00 95.62 139 LYS A N 1
ATOM 1106 C CA . LYS A 1 139 ? -21.385 -11.835 8.457 1.00 95.62 139 LYS A CA 1
ATOM 1107 C C . LYS A 1 139 ? -20.304 -11.074 9.233 1.00 95.62 139 LYS A C 1
ATOM 1109 O O . LYS A 1 139 ? -20.550 -9.949 9.663 1.00 95.62 139 LYS A O 1
ATOM 1114 N N . TYR A 1 140 ? -19.136 -11.680 9.439 1.00 95.88 140 TYR A N 1
ATOM 1115 C CA . TYR A 1 140 ? -18.073 -11.118 10.266 1.00 95.88 140 TYR A CA 1
ATOM 1116 C C . TYR A 1 140 ? -16.989 -10.467 9.408 1.00 95.88 140 TYR A C 1
ATOM 1118 O O . TYR A 1 140 ? -16.619 -10.989 8.355 1.00 95.88 140 TYR A O 1
ATOM 1126 N N . LYS A 1 141 ? -16.478 -9.328 9.887 1.00 97.12 141 LYS A N 1
ATOM 1127 C CA . LYS A 1 141 ? -15.319 -8.630 9.324 1.00 97.12 141 LYS A CA 1
ATOM 1128 C C . LYS A 1 141 ? -14.134 -8.756 10.272 1.00 97.12 141 LYS A C 1
ATOM 1130 O O . LYS A 1 141 ? -14.291 -8.568 11.482 1.00 97.12 141 LYS A O 1
ATOM 1135 N N . TYR A 1 142 ? -12.979 -9.043 9.698 1.00 98.06 142 TYR A N 1
ATOM 1136 C CA . TYR A 1 142 ? -11.701 -9.194 10.373 1.00 98.06 142 TYR A CA 1
ATOM 1137 C C . TYR A 1 142 ? -10.717 -8.185 9.798 1.00 98.06 142 TYR A C 1
ATOM 1139 O O . TYR A 1 142 ? -10.709 -7.948 8.590 1.00 98.06 142 TYR A O 1
ATOM 1147 N N . TYR A 1 143 ? -9.911 -7.599 10.672 1.00 98.31 143 TYR A N 1
ATOM 1148 C CA . TYR A 1 143 ? -8.924 -6.590 10.323 1.00 98.31 143 TYR A CA 1
ATOM 1149 C C . TYR A 1 143 ? -7.525 -7.138 10.568 1.00 98.31 143 TYR A C 1
ATOM 1151 O O . TYR A 1 143 ? -7.279 -7.801 11.581 1.00 98.31 143 TYR A O 1
ATOM 1159 N N . ASP A 1 144 ? -6.621 -6.850 9.642 1.00 97.94 144 ASP A N 1
ATOM 1160 C CA . ASP A 1 144 ? -5.199 -7.155 9.763 1.00 97.94 144 ASP A CA 1
ATOM 1161 C C . ASP A 1 144 ? -4.373 -5.994 9.207 1.00 97.94 144 ASP A C 1
ATOM 1163 O O . ASP A 1 144 ? -4.856 -5.216 8.388 1.00 97.94 144 ASP A O 1
ATOM 1167 N N . LEU A 1 145 ? -3.126 -5.857 9.638 1.00 97.31 145 LEU A N 1
ATOM 1168 C CA . LEU A 1 145 ? -2.227 -4.854 9.074 1.00 97.31 145 LEU A CA 1
ATOM 1169 C C . LEU A 1 145 ? -1.652 -5.323 7.743 1.00 97.31 145 LEU A C 1
ATOM 1171 O O . LEU A 1 145 ? -1.242 -6.480 7.605 1.00 97.31 145 LEU A O 1
ATOM 1175 N N . THR A 1 146 ? -1.522 -4.391 6.799 1.00 96.69 146 THR A N 1
ATOM 1176 C CA . THR A 1 146 ? -0.780 -4.656 5.563 1.00 96.69 146 THR A CA 1
ATOM 1177 C C . THR A 1 146 ? 0.693 -4.918 5.876 1.00 96.69 146 THR A C 1
ATOM 1179 O O . THR A 1 146 ? 1.236 -4.434 6.874 1.00 96.69 146 THR A O 1
ATOM 1182 N N . LEU A 1 147 ? 1.380 -5.658 4.999 1.00 94.81 147 LEU A N 1
ATOM 1183 C CA . LEU A 1 147 ? 2.804 -5.966 5.173 1.00 94.81 147 LEU A CA 1
ATOM 1184 C C . LEU A 1 147 ? 3.646 -4.690 5.349 1.00 94.81 147 LEU A C 1
ATOM 1186 O O . LEU A 1 147 ? 4.479 -4.616 6.246 1.00 94.81 147 LEU A O 1
ATOM 1190 N N . LYS A 1 148 ? 3.351 -3.652 4.555 1.00 94.69 148 LYS A N 1
ATOM 1191 C CA . LYS A 1 148 ? 4.031 -2.351 4.633 1.00 94.69 148 LYS A CA 1
ATOM 1192 C C . LYS A 1 148 ? 3.835 -1.673 5.989 1.00 94.69 148 LYS A C 1
ATOM 1194 O O . LYS A 1 148 ? 4.783 -1.108 6.526 1.00 94.69 148 LYS A O 1
ATOM 1199 N N . SER A 1 149 ? 2.624 -1.728 6.547 1.00 95.75 149 SER A N 1
ATOM 1200 C CA . SER A 1 149 ? 2.346 -1.151 7.865 1.00 95.75 149 SER A CA 1
ATOM 1201 C C . SER A 1 149 ? 3.018 -1.925 8.987 1.00 95.75 149 SER A C 1
ATOM 1203 O O . SER A 1 149 ? 3.567 -1.293 9.885 1.00 95.75 149 SER A O 1
ATOM 1205 N N . ARG A 1 150 ? 3.055 -3.262 8.915 1.00 95.25 150 ARG A N 1
ATOM 1206 C CA . ARG A 1 150 ? 3.809 -4.085 9.875 1.00 95.25 150 ARG A CA 1
ATOM 1207 C C . ARG A 1 150 ? 5.296 -3.743 9.860 1.00 95.25 150 ARG A C 1
ATOM 1209 O O . ARG A 1 150 ? 5.854 -3.494 10.919 1.00 95.25 150 ARG A O 1
ATOM 1216 N N . GLU A 1 151 ? 5.909 -3.663 8.678 1.00 93.19 151 GLU A N 1
ATOM 1217 C CA . GLU A 1 151 ? 7.318 -3.267 8.539 1.00 93.19 151 GLU A CA 1
ATOM 1218 C C . GLU A 1 151 ? 7.590 -1.853 9.063 1.00 93.19 151 GLU A C 1
ATOM 1220 O O . GLU A 1 151 ? 8.645 -1.589 9.637 1.00 93.19 151 GLU A O 1
ATOM 1225 N N . TYR A 1 152 ? 6.659 -0.922 8.840 1.00 94.44 152 TYR A N 1
ATOM 1226 C CA . TYR A 1 152 ? 6.790 0.449 9.321 1.00 94.44 152 TYR A CA 1
ATOM 1227 C C . TYR A 1 152 ? 6.744 0.514 10.852 1.00 94.44 152 TYR A C 1
ATOM 1229 O O . TYR A 1 152 ? 7.597 1.162 11.459 1.00 94.44 152 TYR A O 1
ATOM 1237 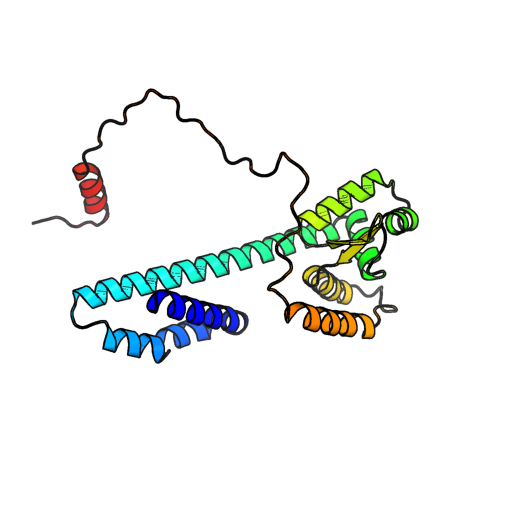N N . LEU A 1 153 ? 5.781 -0.174 11.476 1.00 93.19 153 LEU A N 1
ATOM 1238 C CA . LEU A 1 153 ? 5.671 -0.247 12.935 1.00 93.19 153 LEU A CA 1
ATOM 1239 C C . LEU A 1 153 ? 6.885 -0.957 13.537 1.00 93.19 153 LEU A C 1
ATOM 1241 O O . LEU A 1 153 ? 7.508 -0.404 14.436 1.00 93.19 153 LEU A O 1
ATOM 1245 N N . SER A 1 154 ? 7.328 -2.084 12.968 1.00 90.62 154 SER A N 1
ATOM 1246 C CA . SER A 1 154 ? 8.522 -2.782 13.459 1.00 90.62 154 SER A CA 1
ATOM 1247 C C . SER A 1 154 ? 9.795 -1.941 13.334 1.00 90.62 154 SER A C 1
ATOM 1249 O O . SER A 1 154 ? 10.697 -2.066 14.147 1.00 90.62 154 SER A O 1
ATOM 1251 N N . LYS A 1 155 ? 9.914 -1.071 12.326 1.00 89.69 155 LYS A N 1
ATOM 1252 C CA . LYS A 1 155 ? 11.098 -0.205 12.187 1.00 89.69 155 LYS A CA 1
ATOM 1253 C C . LYS A 1 155 ? 11.100 0.942 13.197 1.00 89.69 155 LYS A C 1
ATOM 1255 O O . LYS A 1 155 ? 12.165 1.317 13.672 1.00 89.69 155 LYS A O 1
ATOM 1260 N N . ASN A 1 156 ? 9.929 1.488 13.523 1.00 85.56 156 ASN A N 1
ATOM 1261 C CA . ASN A 1 156 ? 9.814 2.635 14.426 1.00 85.56 156 ASN A CA 1
ATOM 1262 C C . ASN A 1 156 ? 9.716 2.241 15.907 1.00 85.56 156 ASN A C 1
ATOM 1264 O O . ASN A 1 156 ? 10.269 2.938 16.752 1.00 85.56 156 ASN A O 1
ATOM 1268 N N . GLU A 1 157 ? 9.078 1.116 16.238 1.00 68.56 157 GLU A N 1
ATOM 1269 C CA . GLU A 1 157 ? 8.937 0.640 17.624 1.00 68.56 157 GLU A CA 1
ATOM 1270 C C . GLU A 1 157 ? 10.267 0.179 18.232 1.00 68.56 157 GLU A C 1
ATOM 1272 O O . GLU A 1 157 ? 10.499 0.379 19.421 1.00 68.56 157 GLU A O 1
ATOM 1277 N N . TYR A 1 158 ? 11.189 -0.358 17.424 1.00 51.06 158 TYR A N 1
ATOM 1278 C CA . TYR A 1 158 ? 12.535 -0.733 17.883 1.00 51.06 158 TYR A CA 1
ATOM 1279 C C . TYR A 1 158 ? 13.432 0.485 18.190 1.00 51.06 158 TYR A C 1
ATOM 1281 O O . TYR A 1 158 ? 14.542 0.312 18.690 1.00 51.06 158 TYR A O 1
ATOM 1289 N N . GLY A 1 159 ? 12.956 1.712 17.939 1.00 47.75 159 GLY A N 1
ATOM 1290 C CA . GLY A 1 159 ? 13.583 2.948 18.415 1.00 47.75 159 GLY A CA 1
ATOM 1291 C C . GLY A 1 159 ? 13.068 3.434 19.778 1.00 47.75 159 GLY A C 1
ATOM 1292 O O . GLY A 1 159 ? 13.716 4.277 20.394 1.00 47.75 159 GLY A O 1
ATOM 1293 N N . SER A 1 160 ? 11.931 2.921 20.271 1.00 46.22 160 SER A N 1
ATOM 1294 C CA . SER A 1 160 ? 11.329 3.336 21.546 1.00 46.22 160 SER A CA 1
ATOM 1295 C C . SER A 1 160 ? 11.141 2.138 22.483 1.00 46.22 160 SER A C 1
ATOM 1297 O O . SER A 1 160 ? 10.194 1.366 22.380 1.00 46.22 160 SER A O 1
ATOM 1299 N N . THR A 1 161 ? 12.077 2.018 23.410 1.00 46.38 161 THR A N 1
ATOM 1300 C CA . THR A 1 161 ? 12.389 0.988 24.414 1.00 46.38 161 THR A CA 1
ATOM 1301 C C . THR A 1 161 ? 11.256 0.432 25.314 1.00 46.38 161 THR A C 1
ATOM 1303 O O . THR A 1 161 ? 11.534 0.138 26.471 1.00 46.38 161 THR A O 1
ATOM 1306 N N . PHE A 1 162 ? 9.998 0.251 24.883 1.00 45.34 162 PHE A N 1
ATOM 1307 C CA . PHE A 1 162 ? 8.922 -0.111 25.836 1.00 45.34 162 PHE A CA 1
ATOM 1308 C C . PHE A 1 162 ? 7.937 -1.239 25.493 1.00 45.34 162 PHE A C 1
ATOM 1310 O O . PHE A 1 162 ? 7.080 -1.509 26.327 1.00 45.34 162 PHE A O 1
ATOM 1317 N N . LEU A 1 163 ? 8.063 -1.983 24.385 1.00 45.53 163 LEU A N 1
ATOM 1318 C CA . LEU A 1 163 ? 7.156 -3.123 24.107 1.00 45.53 163 LEU A CA 1
ATOM 1319 C C . LEU A 1 163 ? 7.868 -4.376 23.552 1.00 45.53 163 LEU A C 1
ATOM 1321 O O . LEU A 1 163 ? 7.465 -4.962 22.551 1.00 45.53 163 LEU A O 1
ATOM 1325 N N . HIS A 1 164 ? 8.941 -4.830 24.206 1.00 45.97 164 HIS A N 1
ATOM 1326 C CA . HIS A 1 164 ? 9.562 -6.133 23.917 1.00 45.97 164 HIS A CA 1
ATOM 1327 C C . HIS A 1 164 ? 9.023 -7.242 24.824 1.00 45.97 164 HIS A C 1
ATOM 1329 O O . HIS A 1 164 ? 9.675 -7.618 25.795 1.00 45.97 164 HIS A O 1
ATOM 1335 N N . SER A 1 165 ? 7.858 -7.817 24.495 1.00 46.94 165 SER A N 1
ATOM 1336 C CA . SER A 1 165 ? 7.554 -9.171 24.998 1.00 46.94 165 SER A CA 1
ATOM 1337 C C . SER A 1 165 ? 6.593 -10.066 24.199 1.00 46.94 165 SER A C 1
ATOM 1339 O O . SER A 1 165 ? 6.447 -11.216 24.602 1.00 46.94 165 SER A O 1
ATOM 1341 N N . SER A 1 166 ? 5.963 -9.667 23.080 1.00 47.75 166 SER A N 1
ATOM 1342 C CA . SER A 1 166 ? 4.882 -10.522 22.525 1.00 47.75 166 SER A CA 1
ATOM 1343 C C . SER A 1 166 ? 4.800 -10.735 21.009 1.00 47.75 166 SER A C 1
ATOM 1345 O O . SER A 1 166 ? 3.917 -11.475 20.566 1.00 47.75 166 SER A O 1
ATOM 1347 N N . VAL A 1 167 ? 5.707 -10.202 20.182 1.00 52.19 167 VAL A N 1
ATOM 1348 C CA . VAL A 1 167 ? 5.655 -10.505 18.738 1.00 52.19 167 VAL A CA 1
ATOM 1349 C C . VAL A 1 167 ? 6.253 -11.889 18.478 1.00 52.19 167 VAL A C 1
ATOM 1351 O O . VAL A 1 167 ? 7.465 -12.055 18.383 1.00 52.19 167 VAL A O 1
ATOM 1354 N N . ASN A 1 168 ? 5.391 -12.903 18.375 1.00 56.19 168 ASN A N 1
ATOM 1355 C CA . ASN A 1 168 ? 5.785 -14.283 18.098 1.00 56.19 168 ASN A CA 1
ATOM 1356 C C . ASN A 1 168 ? 6.365 -14.407 16.666 1.00 56.19 168 ASN A C 1
ATOM 1358 O O . ASN A 1 168 ? 5.607 -14.273 15.697 1.00 56.19 168 ASN A O 1
ATOM 1362 N N . PRO A 1 169 ? 7.663 -14.735 16.497 1.00 60.09 169 PRO A N 1
ATOM 1363 C CA . PRO A 1 169 ? 8.294 -14.888 15.180 1.00 60.09 169 PRO A CA 1
ATOM 1364 C C . PRO A 1 169 ? 7.602 -15.937 14.295 1.00 60.09 169 PRO A C 1
ATOM 1366 O O . PRO A 1 169 ? 7.620 -15.843 13.066 1.00 60.09 169 PRO A O 1
ATOM 1369 N N . ALA A 1 170 ? 6.930 -16.920 14.907 1.00 59.69 170 ALA A N 1
ATOM 1370 C CA . ALA A 1 170 ? 6.179 -17.948 14.193 1.00 59.69 170 ALA A CA 1
ATOM 1371 C C . ALA A 1 170 ? 4.990 -17.379 13.398 1.00 59.69 170 ALA A C 1
ATOM 1373 O O . ALA A 1 170 ? 4.590 -17.973 12.394 1.00 59.69 170 ALA A O 1
ATOM 1374 N N . TYR A 1 171 ? 4.431 -16.232 13.804 1.00 55.81 171 TYR A N 1
ATOM 1375 C CA . TYR A 1 171 ? 3.327 -15.596 13.081 1.00 55.81 171 TYR A CA 1
ATOM 1376 C C . TYR A 1 171 ? 3.792 -15.010 11.744 1.00 55.81 171 TYR A C 1
ATOM 1378 O O . TYR A 1 171 ? 3.164 -15.250 10.713 1.00 55.81 171 TYR A O 1
ATOM 1386 N N . VAL A 1 172 ? 4.932 -14.314 11.744 1.00 55.56 172 VAL A N 1
ATOM 1387 C CA . VAL A 1 172 ? 5.527 -13.722 10.537 1.00 55.56 172 VAL A CA 1
ATOM 1388 C C . VAL A 1 172 ? 5.813 -14.814 9.497 1.00 55.56 172 VAL A C 1
ATOM 1390 O O . VAL A 1 172 ? 5.380 -14.709 8.350 1.00 55.56 172 VAL A O 1
ATOM 1393 N N . ASN A 1 173 ? 6.412 -15.934 9.918 1.00 58.09 173 ASN A N 1
ATOM 1394 C CA . ASN A 1 173 ? 6.691 -17.073 9.035 1.00 58.09 173 ASN A CA 1
ATOM 1395 C C . ASN A 1 173 ? 5.426 -17.791 8.520 1.00 58.09 173 ASN A C 1
ATOM 1397 O O . ASN A 1 173 ? 5.393 -18.236 7.367 1.00 58.09 173 ASN A O 1
ATOM 1401 N N . ARG A 1 174 ? 4.349 -17.880 9.318 1.00 58.94 174 ARG A N 1
ATOM 1402 C CA . ARG A 1 174 ? 3.050 -18.392 8.832 1.00 58.94 174 ARG A CA 1
ATOM 1403 C C . ARG A 1 174 ? 2.434 -17.483 7.774 1.00 58.94 174 ARG A C 1
ATOM 1405 O O . ARG A 1 174 ? 1.885 -17.985 6.797 1.00 58.94 174 ARG A O 1
ATOM 1412 N N . TYR A 1 175 ? 2.554 -16.169 7.936 1.00 53.16 175 TYR A N 1
ATOM 1413 C CA . TYR A 1 175 ? 2.024 -15.210 6.970 1.00 53.16 175 TYR A CA 1
ATOM 1414 C C . TYR A 1 175 ? 2.728 -15.320 5.609 1.00 53.16 175 TYR A C 1
ATOM 1416 O O . TYR A 1 175 ? 2.068 -15.362 4.570 1.00 53.16 175 TYR A O 1
ATOM 1424 N N . PHE A 1 176 ? 4.060 -15.458 5.607 1.00 52.44 176 PHE A N 1
ATOM 1425 C CA . PHE A 1 176 ? 4.836 -15.665 4.379 1.00 52.44 176 PHE A CA 1
ATOM 1426 C C . PHE A 1 176 ? 4.524 -17.004 3.695 1.00 52.44 176 PHE A C 1
ATOM 1428 O O . PHE A 1 176 ? 4.370 -17.051 2.475 1.00 52.44 176 PHE A O 1
ATOM 1435 N N . SER A 1 177 ? 4.363 -18.083 4.465 1.00 55.59 177 SER A N 1
ATOM 1436 C CA . SER A 1 177 ? 4.087 -19.419 3.911 1.00 55.59 177 SER A CA 1
ATOM 1437 C C . SER A 1 177 ? 2.644 -19.620 3.434 1.00 55.59 177 SER A C 1
ATOM 1439 O O . SER A 1 177 ? 2.427 -20.390 2.499 1.00 55.59 177 SER A O 1
ATOM 1441 N N . ALA A 1 178 ? 1.660 -18.930 4.020 1.00 56.81 178 ALA A N 1
ATOM 1442 C CA . ALA A 1 178 ? 0.275 -18.956 3.543 1.00 56.81 178 ALA A CA 1
ATOM 1443 C C . ALA A 1 178 ? 0.118 -18.167 2.233 1.00 56.81 178 ALA A C 1
ATOM 1445 O O . ALA A 1 178 ? -0.424 -18.680 1.258 1.00 56.81 178 ALA A O 1
ATOM 1446 N N . ARG A 1 179 ? 0.690 -16.959 2.157 1.00 48.91 179 ARG A N 1
ATOM 1447 C CA . ARG A 1 179 ? 0.554 -16.091 0.976 1.00 48.91 179 ARG A CA 1
ATOM 1448 C C . ARG A 1 179 ? 1.344 -16.584 -0.242 1.00 48.91 179 ARG A C 1
ATOM 1450 O O . ARG A 1 179 ? 0.927 -16.348 -1.373 1.00 48.91 179 ARG A O 1
ATOM 1457 N N . ALA A 1 180 ? 2.452 -17.299 -0.030 1.00 54.09 180 ALA A N 1
ATOM 1458 C CA . ALA A 1 180 ? 3.189 -17.959 -1.111 1.00 54.09 180 ALA A CA 1
ATOM 1459 C C . ALA A 1 180 ? 2.356 -19.044 -1.823 1.00 54.09 180 ALA A C 1
ATOM 1461 O O . ALA A 1 180 ? 2.570 -19.296 -3.006 1.00 54.09 180 ALA A O 1
ATOM 1462 N N . LYS A 1 181 ? 1.383 -19.656 -1.131 1.00 50.84 181 LYS A N 1
ATOM 1463 C CA . LYS A 1 181 ? 0.482 -20.657 -1.722 1.00 50.84 181 LYS A CA 1
ATOM 1464 C C . LYS A 1 181 ? -0.635 -20.015 -2.544 1.00 50.84 181 LYS A C 1
ATOM 1466 O O . LYS A 1 181 ? -0.977 -20.533 -3.602 1.00 50.84 181 LYS A O 1
ATOM 1471 N N . ASP A 1 182 ? -1.130 -18.854 -2.120 1.00 43.38 182 ASP A N 1
ATOM 1472 C CA . ASP A 1 182 ? -2.214 -18.158 -2.824 1.00 43.38 182 ASP A CA 1
ATOM 1473 C C . ASP A 1 182 ? -1.733 -17.461 -4.111 1.00 43.38 182 ASP A C 1
ATOM 1475 O O . ASP A 1 182 ? -2.465 -17.406 -5.103 1.00 43.38 182 ASP A O 1
ATOM 1479 N N . HIS A 1 183 ? -0.469 -17.019 -4.157 1.00 39.47 183 HIS A N 1
ATOM 1480 C CA . HIS A 1 183 ? 0.122 -16.383 -5.346 1.00 39.47 183 HIS A CA 1
ATOM 1481 C C . HIS A 1 183 ? 0.459 -17.341 -6.500 1.00 39.47 183 HIS A C 1
ATOM 1483 O O . HIS A 1 183 ? 0.755 -16.879 -7.599 1.00 39.47 183 HIS A O 1
ATOM 1489 N N . CYS A 1 184 ? 0.336 -18.658 -6.313 1.00 39.06 184 CYS A N 1
ATOM 1490 C CA . CYS A 1 184 ? 0.425 -19.624 -7.416 1.00 39.06 184 CYS A CA 1
ATOM 1491 C C . CYS A 1 184 ? -0.916 -19.786 -8.178 1.00 39.06 184 CYS A C 1
ATOM 1493 O O . CYS A 1 184 ? -0.991 -20.527 -9.152 1.00 39.06 184 CYS A O 1
ATOM 1495 N N . SER A 1 185 ? -1.980 -19.070 -7.775 1.00 37.91 185 SER A N 1
ATOM 1496 C CA . SER A 1 185 ? -3.335 -19.187 -8.354 1.00 37.91 185 SER A CA 1
ATOM 1497 C C . SER A 1 185 ? -3.972 -17.858 -8.804 1.00 37.91 185 SER A C 1
ATOM 1499 O O . SER A 1 185 ? -5.196 -17.741 -8.896 1.00 37.91 185 SER A O 1
ATOM 1501 N N . VAL A 1 186 ? -3.167 -16.836 -9.129 1.00 41.19 186 VAL A N 1
ATOM 1502 C CA . VAL A 1 186 ? -3.634 -15.471 -9.493 1.00 41.19 186 VAL A CA 1
ATOM 1503 C C . VAL A 1 186 ? -4.286 -15.393 -10.893 1.00 41.19 186 VAL A C 1
ATOM 1505 O O . VAL A 1 186 ? -4.194 -14.393 -11.594 1.00 41.19 186 VAL A O 1
ATOM 1508 N N . THR A 1 187 ? -5.023 -16.423 -11.305 1.00 41.59 187 THR A N 1
ATOM 1509 C CA . THR A 1 187 ? -5.960 -16.367 -12.439 1.00 41.59 187 THR A CA 1
ATOM 1510 C C . THR A 1 187 ? -7.436 -16.435 -12.026 1.00 41.59 187 THR A C 1
ATOM 1512 O O . THR A 1 187 ? -8.289 -16.297 -12.897 1.00 41.59 187 THR A O 1
ATOM 1515 N N . ALA A 1 188 ? -7.787 -16.555 -10.733 1.00 37.38 188 ALA A N 1
ATOM 1516 C CA . ALA A 1 188 ? -9.182 -16.832 -10.335 1.00 37.38 188 ALA A CA 1
ATOM 1517 C C . ALA A 1 188 ? -9.928 -15.784 -9.470 1.00 37.38 188 ALA A C 1
ATOM 1519 O O . ALA A 1 188 ? -11.133 -15.931 -9.280 1.00 37.38 188 ALA A O 1
ATOM 1520 N N . TYR A 1 189 ? -9.307 -14.700 -8.982 1.00 39.75 189 TYR A N 1
ATOM 1521 C CA . TYR A 1 189 ? -9.983 -13.741 -8.070 1.00 39.75 189 TYR A CA 1
ATOM 1522 C C . TYR A 1 189 ? -10.418 -12.406 -8.701 1.00 39.75 189 TYR A C 1
ATOM 1524 O O . TYR A 1 189 ? -10.616 -11.409 -8.006 1.00 39.75 189 TYR A O 1
ATOM 1532 N N . ALA A 1 190 ? -10.661 -12.377 -10.011 1.00 36.66 190 ALA A N 1
ATOM 1533 C CA . ALA A 1 190 ? -11.312 -11.248 -10.677 1.00 36.66 190 ALA A CA 1
ATOM 1534 C C . ALA A 1 190 ? -12.849 -11.403 -10.694 1.00 36.66 190 ALA A C 1
ATOM 1536 O O . ALA A 1 190 ? -13.449 -11.503 -11.758 1.00 36.66 190 ALA A O 1
ATOM 1537 N N . SER A 1 191 ? -13.521 -11.447 -9.534 1.00 40.50 191 SER A N 1
ATOM 1538 C CA . SER A 1 191 ? -14.993 -11.288 -9.504 1.00 40.50 191 SER A CA 1
ATOM 1539 C C . SER A 1 191 ? -15.605 -10.832 -8.169 1.00 40.50 191 SER A C 1
ATOM 1541 O O . SER A 1 191 ? -16.774 -11.100 -7.901 1.00 40.50 191 SER A O 1
ATOM 1543 N N . VAL A 1 192 ? -14.900 -10.057 -7.339 1.00 42.22 192 VAL A N 1
ATOM 1544 C CA . VAL A 1 192 ? -15.590 -9.316 -6.265 1.00 42.22 192 VAL A CA 1
ATOM 1545 C C . VAL A 1 192 ? -16.132 -8.016 -6.858 1.00 42.22 192 VAL A C 1
ATOM 1547 O O . VAL A 1 192 ? -15.425 -7.019 -6.977 1.00 42.22 192 VAL A O 1
ATOM 1550 N N . ARG A 1 193 ? -17.398 -8.041 -7.292 1.00 36.19 193 ARG A N 1
ATOM 1551 C CA . ARG A 1 193 ? -18.109 -6.842 -7.760 1.00 36.19 193 ARG A CA 1
ATOM 1552 C C . ARG A 1 193 ? -18.199 -5.821 -6.614 1.00 36.19 193 ARG A C 1
ATOM 1554 O O . ARG A 1 193 ? -18.772 -6.162 -5.575 1.00 36.19 193 ARG A O 1
ATOM 1561 N N . PRO A 1 194 ? -17.736 -4.570 -6.783 1.00 36.81 194 PRO A N 1
ATOM 1562 C CA . PRO A 1 194 ? -17.989 -3.527 -5.800 1.00 36.81 194 PRO A CA 1
ATOM 1563 C C . PRO A 1 194 ? -19.495 -3.222 -5.758 1.00 36.81 194 PRO A C 1
ATOM 1565 O O . PRO A 1 194 ? -20.077 -2.689 -6.703 1.00 36.81 194 PRO A O 1
ATOM 1568 N N . ARG A 1 195 ? -20.154 -3.591 -4.652 1.00 43.22 195 ARG A N 1
ATOM 1569 C CA . ARG A 1 195 ? -21.514 -3.148 -4.317 1.00 43.22 195 ARG A CA 1
ATOM 1570 C C . ARG A 1 195 ? -21.432 -1.843 -3.524 1.00 43.22 195 ARG A C 1
ATOM 1572 O O . ARG A 1 195 ? -21.449 -1.876 -2.303 1.00 43.22 195 ARG A O 1
ATOM 1579 N N . SER A 1 196 ? -21.404 -0.719 -4.233 1.00 41.12 196 SER A N 1
ATOM 1580 C CA . SER A 1 196 ? -22.246 0.453 -3.947 1.00 41.12 196 SER A CA 1
ATOM 1581 C C . SER A 1 196 ? -21.924 1.573 -4.929 1.00 41.12 196 SER A C 1
ATOM 1583 O O . SER A 1 196 ? -20.773 1.952 -5.120 1.00 41.12 196 SER A O 1
ATOM 1585 N N . LYS A 1 197 ? -22.985 2.075 -5.557 1.00 48.94 197 LYS A N 1
ATOM 1586 C CA . LYS A 1 197 ? -22.998 3.262 -6.404 1.00 48.94 197 LYS A CA 1
ATOM 1587 C C . LYS A 1 197 ? -22.618 4.505 -5.588 1.00 48.94 197 LYS A C 1
ATOM 1589 O O . LYS A 1 197 ? -23.004 4.607 -4.430 1.00 48.94 197 LYS A O 1
ATOM 1594 N N . ALA A 1 198 ? -22.013 5.453 -6.301 1.00 49.81 198 ALA A N 1
ATOM 1595 C CA . ALA A 1 198 ? -21.797 6.860 -5.968 1.00 49.81 198 ALA A CA 1
ATOM 1596 C C . ALA A 1 198 ? -20.587 7.201 -5.076 1.00 49.81 198 ALA A C 1
ATOM 1598 O O . ALA A 1 198 ? -20.454 6.730 -3.955 1.00 49.81 198 ALA A O 1
ATOM 1599 N N . ALA A 1 199 ? -19.792 8.135 -5.611 1.00 48.38 199 ALA A N 1
ATOM 1600 C CA . ALA A 1 199 ? -18.836 9.006 -4.931 1.00 48.38 199 ALA A CA 1
ATOM 1601 C C . ALA A 1 199 ? -17.404 8.502 -4.682 1.00 48.38 199 ALA A C 1
ATOM 1603 O O . ALA A 1 199 ? -16.949 8.588 -3.558 1.00 48.38 199 ALA A O 1
ATOM 1604 N N . VAL A 1 200 ? -16.648 8.129 -5.726 1.00 45.78 200 VAL A N 1
ATOM 1605 C CA . VAL A 1 200 ? -15.214 8.500 -5.838 1.00 45.78 200 VAL A CA 1
ATOM 1606 C C . VAL A 1 200 ? -14.828 8.530 -7.322 1.00 45.78 200 VAL A C 1
ATOM 1608 O O . VAL A 1 200 ? -14.407 7.524 -7.864 1.00 45.78 200 VAL A O 1
ATOM 1611 N N . TYR A 1 201 ? -15.066 9.657 -7.990 1.00 40.62 201 TYR A N 1
ATOM 1612 C CA . TYR A 1 201 ? -14.256 10.241 -9.071 1.00 40.62 201 TYR A CA 1
ATOM 1613 C C . TYR A 1 201 ? -14.948 11.560 -9.422 1.00 40.62 201 TYR A C 1
ATOM 1615 O O . TYR A 1 201 ? -15.827 11.619 -10.275 1.00 40.62 201 TYR A O 1
ATOM 1623 N N . GLY A 1 202 ? -14.571 12.629 -8.720 1.00 40.78 202 GLY A N 1
ATOM 1624 C CA . GLY A 1 202 ? -14.766 13.990 -9.209 1.00 40.78 202 GLY A CA 1
ATOM 1625 C C . GLY A 1 202 ? -13.794 14.236 -10.358 1.00 40.78 202 GLY A C 1
ATOM 1626 O O . GLY A 1 202 ? -12.823 14.966 -10.205 1.00 40.78 202 GLY A O 1
ATOM 1627 N N . ILE A 1 203 ? -14.018 13.558 -11.482 1.00 42.53 203 ILE A N 1
ATOM 1628 C CA . ILE A 1 203 ? -13.525 14.003 -12.779 1.00 42.53 203 ILE A CA 1
ATOM 1629 C C . ILE A 1 203 ? -14.616 14.940 -13.274 1.00 42.53 203 ILE A C 1
ATOM 1631 O O . ILE A 1 203 ? -15.781 14.558 -13.352 1.00 42.53 203 ILE A O 1
ATOM 1635 N N . LEU A 1 204 ? -14.239 16.193 -13.494 1.00 42.50 204 LEU A N 1
ATOM 1636 C CA . LEU A 1 204 ? -15.092 17.238 -14.034 1.00 42.50 204 LEU A CA 1
ATOM 1637 C C . LEU A 1 204 ? -15.695 16.763 -15.359 1.00 42.50 204 LEU A C 1
ATOM 1639 O O . LEU A 1 204 ? -15.055 16.824 -16.403 1.00 42.50 204 LEU A O 1
ATOM 1643 N N . ASP A 1 205 ? -16.935 16.294 -15.293 1.00 40.91 205 ASP A N 1
ATOM 1644 C CA . ASP A 1 205 ? -17.769 15.999 -16.448 1.00 40.91 205 ASP A CA 1
ATOM 1645 C C . ASP A 1 205 ? -18.391 17.326 -16.909 1.00 40.91 205 ASP A C 1
ATOM 1647 O O . ASP A 1 205 ? -19.569 17.631 -16.701 1.00 40.91 205 ASP A O 1
ATOM 1651 N N . THR A 1 206 ? -17.552 18.206 -17.460 1.00 49.59 206 THR A N 1
ATOM 1652 C CA . THR A 1 206 ? -18.023 19.391 -18.169 1.00 49.59 206 THR A CA 1
ATOM 1653 C C . THR A 1 206 ? -18.564 18.931 -19.513 1.00 49.59 206 THR A C 1
ATOM 1655 O O . THR A 1 206 ? -17.838 18.805 -20.497 1.00 49.59 206 THR A O 1
ATOM 1658 N N . LYS A 1 207 ? -19.880 18.699 -19.573 1.00 43.47 207 LYS A N 1
ATOM 1659 C CA . LYS A 1 207 ? -20.593 18.646 -20.853 1.00 43.47 207 LYS A CA 1
ATOM 1660 C C . LYS A 1 207 ? -20.164 19.866 -21.682 1.00 43.47 207 LYS A C 1
ATOM 1662 O O . LYS A 1 207 ? -20.341 20.992 -21.202 1.00 43.47 207 LYS A O 1
ATOM 1667 N N . PRO A 1 208 ? -19.605 19.690 -22.8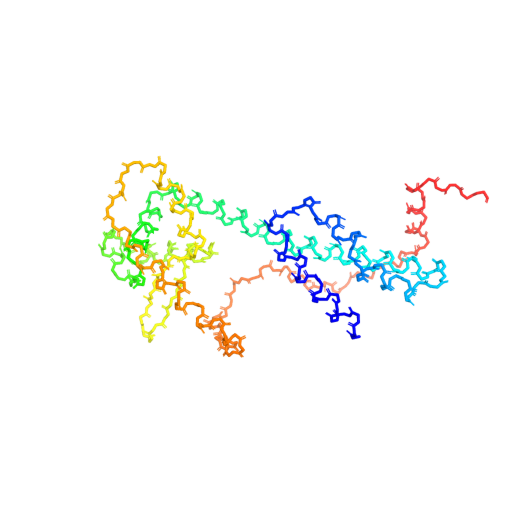91 1.00 42.38 208 PRO A N 1
ATOM 1668 C CA . PRO A 1 208 ? -19.274 20.822 -23.734 1.00 42.38 208 PRO A CA 1
ATOM 1669 C C . PRO A 1 208 ? -20.580 21.544 -24.064 1.00 42.38 208 PRO A C 1
ATOM 1671 O O . PRO A 1 208 ? -21.492 20.969 -24.661 1.00 42.38 208 PRO A O 1
ATOM 1674 N N . LYS A 1 209 ? -20.694 22.805 -23.633 1.00 48.28 209 LYS A N 1
ATOM 1675 C CA . LYS A 1 209 ? -21.737 23.699 -24.134 1.00 48.28 209 LYS A CA 1
ATOM 1676 C C . LYS A 1 209 ? -21.577 23.758 -25.652 1.00 48.28 209 LYS A C 1
ATOM 1678 O O . LYS A 1 209 ? -20.571 24.254 -26.153 1.00 48.28 209 LYS A O 1
ATOM 1683 N N . ALA A 1 210 ? -22.565 23.229 -26.366 1.00 51.22 210 ALA A N 1
ATOM 1684 C CA . ALA A 1 210 ? -22.718 23.441 -27.793 1.00 51.22 210 ALA A CA 1
ATOM 1685 C C . ALA A 1 210 ? -22.825 24.952 -28.034 1.00 51.22 210 ALA A C 1
ATOM 1687 O O . ALA A 1 210 ? -23.787 25.579 -27.597 1.00 51.22 210 ALA A O 1
ATOM 1688 N N . GLY A 1 211 ? -21.806 25.541 -28.659 1.00 50.84 211 GLY A N 1
ATOM 1689 C CA . GLY A 1 211 ? -21.821 26.964 -28.991 1.00 50.84 211 GLY A CA 1
ATOM 1690 C C . GLY A 1 211 ? -20.487 27.682 -28.859 1.00 50.84 211 GLY A C 1
ATOM 1691 O O . GLY A 1 211 ? -20.461 28.785 -28.342 1.00 50.84 211 GLY A O 1
ATOM 1692 N N . LEU A 1 212 ? -19.384 27.098 -29.321 1.00 49.91 212 LEU A N 1
ATOM 1693 C CA . LEU A 1 212 ? -18.225 27.881 -29.746 1.00 49.91 212 LEU A CA 1
ATOM 1694 C C . LEU A 1 212 ? -17.465 27.057 -30.777 1.00 49.91 212 LEU A C 1
ATOM 1696 O O . LEU A 1 212 ? -16.766 26.103 -30.449 1.00 49.91 212 LEU A O 1
ATOM 1700 N N . ILE A 1 213 ? -17.676 27.401 -32.044 1.00 48.59 213 ILE A N 1
ATOM 1701 C CA . ILE A 1 213 ? -16.881 26.908 -33.163 1.00 48.59 213 ILE A CA 1
ATOM 1702 C C . ILE A 1 213 ? -15.462 27.444 -32.930 1.00 48.59 213 ILE A C 1
ATOM 1704 O O . ILE A 1 213 ? -15.283 28.665 -32.969 1.00 48.59 213 ILE A O 1
ATOM 1708 N N . PRO A 1 214 ? -14.452 26.597 -32.665 1.00 47.31 214 PRO A N 1
ATOM 1709 C CA . PRO A 1 214 ? -13.084 27.075 -32.625 1.00 47.31 214 PRO A CA 1
ATOM 1710 C C . PRO A 1 214 ? -12.736 27.538 -34.038 1.00 47.31 214 PRO A C 1
ATOM 1712 O O . PRO A 1 214 ? -12.779 26.757 -34.993 1.00 47.31 214 PRO A O 1
ATOM 1715 N N . GLN A 1 215 ? -12.431 28.829 -34.188 1.00 55.03 215 GLN A N 1
ATOM 1716 C CA . GLN A 1 215 ? -11.818 29.316 -35.416 1.00 55.03 215 GLN A CA 1
ATOM 1717 C C . GLN A 1 215 ? -10.577 28.461 -35.659 1.00 55.03 215 GLN A C 1
ATOM 1719 O O . GLN A 1 215 ? -9.733 28.332 -34.773 1.00 55.03 215 GLN A O 1
ATOM 1724 N N . LYS A 1 216 ? -10.511 27.825 -36.834 1.00 50.09 216 LYS A N 1
ATOM 1725 C CA . LYS A 1 216 ? -9.373 27.019 -37.273 1.00 50.09 216 LYS A CA 1
ATOM 1726 C C . LYS A 1 216 ? -8.114 27.878 -37.150 1.00 50.09 216 LYS A C 1
ATOM 1728 O O . LYS A 1 216 ? -7.831 28.685 -38.034 1.00 50.09 216 LYS A O 1
ATOM 1733 N N . LEU A 1 217 ? -7.372 27.732 -36.051 1.00 54.31 217 LEU A N 1
ATOM 1734 C CA . LEU A 1 217 ? -6.045 28.310 -35.944 1.00 54.31 217 LEU A CA 1
ATOM 1735 C C . LEU A 1 217 ? -5.204 27.605 -37.002 1.00 54.31 217 LEU A C 1
ATOM 1737 O O . LEU A 1 217 ? -4.917 26.414 -36.901 1.00 54.31 217 LEU A O 1
ATOM 1741 N N . SER A 1 218 ? -4.895 28.356 -38.057 1.00 62.19 218 SER A N 1
ATOM 1742 C CA . SER A 1 218 ? -4.003 27.952 -39.133 1.00 62.19 218 SER A CA 1
ATOM 1743 C C . SER A 1 218 ? -2.749 27.325 -38.530 1.00 62.19 218 SER A C 1
ATOM 1745 O O . SER A 1 218 ? -1.997 27.988 -37.811 1.00 62.19 218 SER A O 1
ATOM 1747 N N . THR A 1 219 ? -2.533 26.045 -38.826 1.00 66.06 219 THR A N 1
ATOM 1748 C CA . THR A 1 219 ? -1.394 25.233 -38.374 1.00 66.06 219 THR A CA 1
ATOM 1749 C C . THR A 1 219 ? -0.042 25.892 -38.665 1.00 66.06 219 THR A C 1
ATOM 1751 O O . THR A 1 219 ? 0.931 25.628 -37.961 1.00 66.06 219 THR A O 1
ATOM 1754 N N . ARG A 1 220 ? 0.015 26.839 -39.614 1.00 68.25 220 ARG A N 1
ATOM 1755 C CA . ARG A 1 220 ? 1.201 27.664 -39.883 1.00 68.25 220 ARG A CA 1
ATOM 1756 C C . ARG A 1 220 ? 1.601 28.583 -38.725 1.00 68.25 220 ARG A C 1
ATOM 1758 O O . ARG A 1 220 ? 2.792 28.756 -38.506 1.00 68.25 220 ARG A O 1
ATOM 1765 N N . LYS A 1 221 ? 0.659 29.143 -37.952 1.00 70.06 221 LYS A N 1
ATOM 1766 C CA . LYS A 1 221 ? 1.008 30.022 -36.813 1.00 70.06 221 LYS A CA 1
ATOM 1767 C C . LYS A 1 221 ? 1.581 29.249 -35.624 1.00 70.06 221 LYS A C 1
ATOM 1769 O O . LYS A 1 221 ? 2.469 29.759 -34.952 1.00 70.06 221 LYS A O 1
ATOM 1774 N N . ALA A 1 222 ? 1.113 28.021 -35.393 1.00 68.19 222 ALA A N 1
ATOM 1775 C CA . ALA A 1 222 ? 1.658 27.165 -34.340 1.00 68.19 222 ALA A CA 1
ATOM 1776 C C . ALA A 1 222 ? 3.082 26.692 -34.680 1.00 68.19 222 ALA A C 1
ATOM 1778 O O . ALA A 1 222 ? 3.965 26.763 -33.832 1.00 68.19 222 ALA A O 1
ATOM 1779 N N . LEU A 1 223 ? 3.331 26.304 -35.938 1.00 67.44 223 LEU A N 1
ATOM 1780 C CA . LEU A 1 223 ? 4.671 25.919 -36.394 1.00 67.44 223 LEU A CA 1
ATOM 1781 C C . LEU A 1 223 ? 5.654 27.102 -36.403 1.00 67.44 223 LEU A C 1
ATOM 1783 O O . LEU A 1 223 ? 6.774 26.945 -35.928 1.00 67.44 223 LEU A O 1
ATOM 1787 N N . ALA A 1 224 ? 5.227 28.296 -36.831 1.00 71.00 224 ALA A N 1
ATOM 1788 C CA . ALA A 1 224 ? 6.070 29.497 -36.794 1.00 71.00 224 ALA A CA 1
ATOM 1789 C C . ALA A 1 224 ? 6.440 29.921 -35.358 1.00 71.00 224 ALA A C 1
ATOM 1791 O O . ALA A 1 224 ? 7.573 30.312 -35.095 1.00 71.00 224 ALA A O 1
ATOM 1792 N N . SER A 1 225 ? 5.509 29.787 -34.405 1.00 71.69 225 SER A N 1
ATOM 1793 C CA . SER A 1 225 ? 5.776 30.061 -32.987 1.00 71.69 225 SER A CA 1
ATOM 1794 C C . SER A 1 225 ? 6.764 29.071 -32.366 1.00 71.69 225 SER A C 1
ATOM 1796 O O . SER A 1 225 ? 7.496 29.452 -31.456 1.00 71.69 225 SER A O 1
ATOM 1798 N N . MET A 1 226 ? 6.778 27.814 -32.818 1.00 70.62 226 MET A N 1
ATOM 1799 C CA . MET A 1 226 ? 7.736 26.817 -32.334 1.00 70.62 226 MET A CA 1
ATOM 1800 C C . MET A 1 226 ? 9.111 26.986 -32.990 1.00 70.62 226 MET A C 1
ATOM 1802 O O . MET A 1 226 ? 10.114 26.842 -32.300 1.00 70.62 226 MET A O 1
ATOM 1806 N N . ALA A 1 227 ? 9.175 27.357 -34.273 1.00 68.31 227 ALA A N 1
ATOM 1807 C CA . ALA A 1 227 ? 10.436 27.645 -34.961 1.00 68.31 227 ALA A CA 1
ATOM 1808 C C . ALA A 1 227 ? 11.164 28.862 -34.356 1.00 68.31 227 ALA A C 1
ATOM 1810 O O . ALA A 1 227 ? 12.361 28.790 -34.082 1.00 68.31 227 ALA A O 1
ATOM 1811 N N . ALA A 1 228 ? 10.425 29.930 -34.025 1.00 74.12 228 ALA A N 1
ATOM 1812 C CA . ALA A 1 228 ? 10.981 31.121 -33.377 1.00 74.12 228 ALA A CA 1
ATOM 1813 C C . ALA A 1 228 ? 11.568 30.841 -31.979 1.00 74.12 228 ALA A C 1
ATOM 1815 O O . ALA A 1 228 ? 12.527 31.487 -31.570 1.00 74.12 228 ALA A O 1
ATOM 1816 N N . ALA A 1 229 ? 11.033 29.856 -31.249 1.00 70.19 229 ALA A N 1
ATOM 1817 C CA . ALA A 1 229 ? 11.556 29.468 -29.937 1.00 70.19 229 ALA A CA 1
ATOM 1818 C C . ALA A 1 229 ? 12.856 28.643 -30.017 1.00 70.19 229 ALA A C 1
ATOM 1820 O O . ALA A 1 229 ? 13.555 28.515 -29.014 1.00 70.19 229 ALA A O 1
ATOM 1821 N N . ILE A 1 230 ? 13.175 28.078 -31.188 1.00 77.88 230 ILE A N 1
ATOM 1822 C CA . ILE A 1 230 ? 14.357 27.228 -31.410 1.00 77.88 230 ILE A CA 1
ATOM 1823 C C . ILE A 1 230 ? 15.504 28.029 -32.062 1.00 77.88 230 ILE A C 1
ATOM 1825 O O . ILE A 1 230 ? 16.626 27.539 -32.136 1.00 77.88 230 ILE A O 1
ATOM 1829 N N . GLY A 1 231 ? 15.269 29.286 -32.463 1.00 70.44 231 GLY A N 1
ATOM 1830 C CA . GLY A 1 231 ? 16.316 30.166 -32.998 1.00 70.44 231 GLY A CA 1
ATOM 1831 C C . GLY A 1 231 ? 16.855 29.731 -34.363 1.00 70.44 231 GLY A C 1
ATOM 1832 O O . GLY A 1 231 ? 18.004 30.011 -34.683 1.00 70.44 231 GLY A O 1
ATOM 1833 N N . ILE A 1 232 ? 16.048 29.020 -35.155 1.00 63.81 232 ILE A N 1
ATOM 1834 C CA . ILE A 1 232 ? 16.389 28.680 -36.539 1.00 63.81 232 ILE A CA 1
ATOM 1835 C C . ILE A 1 232 ? 15.914 29.850 -37.404 1.00 63.81 232 ILE A C 1
ATOM 1837 O O . ILE A 1 232 ? 14.730 29.939 -37.728 1.00 63.81 232 ILE A O 1
ATOM 1841 N N . GLU A 1 233 ? 16.818 30.777 -37.711 1.00 58.69 233 GLU A N 1
ATOM 1842 C CA . GLU A 1 233 ? 16.609 31.749 -38.786 1.00 58.69 233 GLU A CA 1
ATOM 1843 C C . GLU A 1 233 ? 16.833 31.014 -40.118 1.00 58.69 233 GLU A C 1
ATOM 1845 O O . GLU A 1 233 ? 17.911 30.473 -40.360 1.00 58.69 233 GLU A O 1
ATOM 1850 N N . GLU A 1 234 ? 15.780 30.893 -40.932 1.00 60.19 234 GLU A N 1
ATOM 1851 C CA . GLU A 1 234 ? 15.874 30.367 -42.299 1.00 60.19 234 GLU A CA 1
ATOM 1852 C C . GLU A 1 234 ? 16.519 31.445 -43.194 1.00 60.19 234 GLU A C 1
ATOM 1854 O O . GLU A 1 234 ? 15.906 32.491 -43.415 1.00 60.19 234 GLU A O 1
ATOM 1859 N N . GLU A 1 235 ? 17.744 31.198 -43.679 1.00 58.41 235 GLU A N 1
ATOM 1860 C CA . GLU A 1 235 ? 18.309 31.845 -44.883 1.00 58.41 235 GLU A CA 1
ATOM 1861 C C . GLU A 1 235 ? 17.804 31.161 -46.162 1.00 58.41 235 GLU A C 1
ATOM 1863 O O . GLU A 1 235 ? 17.755 29.906 -46.191 1.00 58.41 235 GLU A O 1
#

Organism: NCBI:txid2838498

Sequence (235 aa):
DFLHTVNKEHLINLTENFHTNIKGLNVELQNSAFVSNAKDVFVKNSQDEKIYQLGKFEGITQAVAVLTKRRCGQSQFQQSMSNFVAQPVMNQILHFIYEHPNVQHKRIAASLNMKANSLTYRINQLIEAGCVDVYSQGKYKYYDLTLKSREYLSKNEYGSTFLHSSVNPAYVNRYFSARAKDHCSVTAYASVRPRSKAAVYGILDTKPKAGLIPQKLSTRKALASMAAAIGIEEE

pLDDT: mean 74.84, std 20.02, range [36.19, 98.31]

Radius of gyration: 26.56 Å; chains: 1; bounding box: 48×52×71 Å

Foldseek 3Di:
DVVVVVLVVVLVVLLVVCVPDVPCSVVCLVPVPVLVVCCVVQPDDPVSVVVSVVVSVVSVVVSVVVVVVVVVLVVLLVVLLVVQCVPPLSVLLLVVLLLPPFDFLVVSCVVSVHDSVVSVVSVVSCVVSQQWDWDDDPPTITIHGDPVNNVVCVVVVVVPPDDPDGDDPVVVVVVVVVVVVVVVPVPPPPDPDDPDDDDDDPPPPPPPPPDDDPDPPPPVVVVVVVCVVVPDDDD